Protein AF-A0A9W6FUP6-F1 (afdb_monomer_lite)

Organism: NCBI:txid40218

Structure (mmCIF, N/CA/C/O backbone):
data_AF-A0A9W6FUP6-F1
#
_entry.id   AF-A0A9W6FUP6-F1
#
loop_
_atom_site.group_PDB
_atom_site.id
_atom_site.type_symbol
_atom_site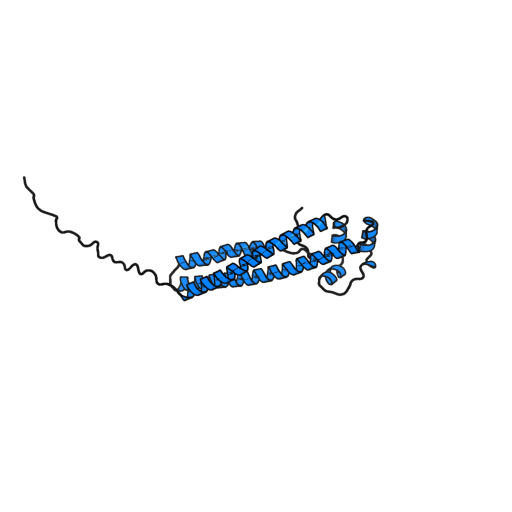.label_atom_id
_atom_site.label_alt_id
_atom_site.label_comp_id
_atom_site.label_asym_id
_atom_site.label_entity_id
_atom_site.label_seq_id
_atom_site.pdbx_PDB_ins_code
_atom_site.Cartn_x
_atom_site.Cartn_y
_atom_site.Cartn_z
_atom_site.occupancy
_atom_site.B_iso_or_equiv
_atom_site.auth_seq_id
_atom_site.auth_comp_id
_atom_site.auth_asym_id
_atom_site.auth_atom_id
_atom_site.pdbx_PDB_model_num
ATOM 1 N N . MET A 1 1 ? -84.987 8.177 42.984 1.00 41.97 1 MET A N 1
ATOM 2 C CA . MET A 1 1 ? -83.808 7.809 42.165 1.00 41.97 1 MET A CA 1
ATOM 3 C C . MET A 1 1 ? -82.565 8.171 42.977 1.00 41.97 1 MET A C 1
ATOM 5 O O . MET A 1 1 ? -82.198 9.328 43.014 1.00 41.97 1 MET A O 1
ATOM 9 N N . ARG A 1 2 ? -82.172 7.384 43.984 1.00 38.06 2 ARG A N 1
ATOM 10 C CA . ARG A 1 2 ? -81.289 6.199 43.943 1.00 38.06 2 ARG A CA 1
ATOM 11 C C . ARG A 1 2 ? -79.928 6.453 43.263 1.00 38.06 2 ARG A C 1
ATOM 13 O O . ARG A 1 2 ? -79.835 6.356 42.049 1.00 38.06 2 ARG A O 1
ATOM 20 N N . ARG A 1 3 ? -78.921 6.591 44.145 1.00 37.94 3 ARG A N 1
ATOM 21 C CA . ARG A 1 3 ? -77.473 6.304 44.021 1.00 37.94 3 ARG A CA 1
ATOM 22 C C . ARG A 1 3 ? -76.521 7.493 43.813 1.00 37.94 3 ARG A C 1
ATOM 24 O O . ARG A 1 3 ? -75.914 7.657 42.767 1.00 37.94 3 ARG A O 1
ATOM 31 N N . LEU A 1 4 ? -76.349 8.242 44.908 1.00 41.72 4 LEU A N 1
ATOM 32 C CA . LEU A 1 4 ? -75.028 8.597 45.446 1.00 41.72 4 LEU A CA 1
ATOM 33 C C . LEU A 1 4 ? -74.254 7.323 45.869 1.00 41.72 4 LEU A C 1
ATOM 35 O O . LEU A 1 4 ? -74.891 6.331 46.231 1.00 41.72 4 LEU A O 1
ATOM 39 N N . PHE A 1 5 ? -72.923 7.453 45.944 1.00 40.88 5 PHE A N 1
ATOM 40 C CA . PHE A 1 5 ? -71.901 6.569 46.547 1.00 40.88 5 PHE A CA 1
ATOM 41 C C . PHE A 1 5 ? -71.181 5.554 45.637 1.00 40.88 5 PHE A C 1
ATOM 43 O O . PHE A 1 5 ? -71.814 4.802 44.903 1.00 40.88 5 PHE A O 1
ATOM 50 N N . ALA A 1 6 ? -69.848 5.511 45.828 1.00 40.28 6 ALA A N 1
ATOM 51 C CA . ALA A 1 6 ? -68.798 4.703 45.181 1.00 40.28 6 ALA A CA 1
ATOM 52 C C . ALA A 1 6 ? -68.343 5.273 43.818 1.00 40.28 6 ALA A C 1
ATOM 54 O O . ALA A 1 6 ? -69.129 5.338 42.890 1.00 40.28 6 ALA A O 1
ATOM 55 N N . VAL A 1 7 ? -67.112 5.743 43.584 1.00 42.16 7 VAL A N 1
ATOM 56 C CA . VAL A 1 7 ? -65.803 5.253 44.039 1.00 42.16 7 VAL A CA 1
ATOM 57 C C . VAL A 1 7 ? -64.823 6.442 44.090 1.00 42.16 7 VAL A C 1
ATOM 59 O O . VAL A 1 7 ? -64.132 6.764 43.130 1.00 42.16 7 VAL A O 1
ATOM 62 N N . VAL A 1 8 ? -64.789 7.122 45.234 1.00 45.44 8 VAL A N 1
ATOM 63 C CA . VAL A 1 8 ? -63.545 7.676 45.785 1.00 45.44 8 VAL A CA 1
ATOM 64 C C . VAL A 1 8 ? -62.907 6.495 46.518 1.00 45.44 8 VAL A C 1
ATOM 66 O O . VAL A 1 8 ? -63.631 5.771 47.197 1.00 45.44 8 VAL A O 1
ATOM 69 N N . VAL A 1 9 ? -61.594 6.297 46.381 1.00 46.84 9 VAL A N 1
ATOM 70 C CA . VAL A 1 9 ? -60.816 5.138 46.876 1.00 46.84 9 VAL A CA 1
ATOM 71 C C . VAL A 1 9 ? -60.808 3.937 45.923 1.00 46.84 9 VAL A C 1
ATOM 73 O O . VAL A 1 9 ? -61.477 2.939 46.148 1.00 46.84 9 VAL A O 1
ATOM 76 N N . LEU A 1 10 ? -59.974 4.005 44.886 1.00 38.38 10 LEU A N 1
ATOM 77 C CA . LEU A 1 10 ? -59.164 2.866 44.443 1.00 38.38 10 LEU A CA 1
ATOM 78 C C . LEU A 1 10 ? -58.008 3.403 43.586 1.00 38.38 10 LEU A C 1
ATOM 80 O O . LEU A 1 10 ? -58.198 3.766 42.432 1.00 38.38 10 LEU A O 1
ATOM 84 N N . ILE A 1 11 ? -56.815 3.389 44.200 1.00 42.91 11 ILE A N 1
ATOM 85 C CA . ILE A 1 11 ? -55.504 3.210 43.551 1.00 42.91 11 ILE A CA 1
ATOM 86 C C . ILE A 1 11 ? -54.951 4.498 42.886 1.00 42.91 11 ILE A C 1
ATOM 88 O O . ILE A 1 11 ? -55.222 4.748 41.727 1.00 42.91 11 ILE A O 1
ATOM 92 N N . TRP A 1 12 ? -54.108 5.379 43.448 1.00 35.81 12 TRP A N 1
ATOM 93 C CA . TRP A 1 12 ? -53.191 5.393 44.607 1.00 35.81 12 TRP A CA 1
ATOM 94 C C . TRP A 1 12 ? -52.333 4.135 44.857 1.00 35.81 12 TRP A C 1
ATOM 96 O O . TRP A 1 12 ? -51.686 4.030 45.891 1.00 35.81 12 TRP A O 1
ATOM 106 N N . MET A 1 13 ? -52.233 3.223 43.878 1.00 37.00 13 MET A N 1
ATOM 107 C CA . MET A 1 13 ? -51.168 2.199 43.804 1.00 37.00 13 MET A CA 1
ATOM 108 C C . MET A 1 13 ? -50.548 2.078 42.399 1.00 37.00 13 MET A C 1
ATOM 110 O O . MET A 1 13 ? -50.206 0.988 41.961 1.00 37.00 13 MET A O 1
ATOM 114 N N . LEU A 1 14 ? -50.366 3.195 41.691 1.00 41.25 14 LEU A N 1
ATOM 115 C CA . LEU A 1 14 ? -49.508 3.256 40.491 1.00 41.25 14 LEU A CA 1
ATOM 116 C C . LEU A 1 14 ? -48.194 4.018 40.749 1.00 41.25 14 LEU A C 1
ATOM 118 O O . LEU A 1 14 ? -47.550 4.493 39.824 1.00 41.25 14 LEU A O 1
ATOM 122 N N . VAL A 1 15 ? -47.781 4.118 42.020 1.00 43.75 15 VAL A N 1
ATOM 123 C CA . VAL A 1 15 ? -46.528 4.778 42.451 1.00 43.75 15 VAL A CA 1
ATOM 124 C C . VAL A 1 15 ? -45.500 3.771 43.008 1.00 43.75 15 VAL A C 1
ATOM 126 O O . VAL A 1 15 ? -44.431 4.156 43.456 1.00 43.75 15 VAL A O 1
ATOM 129 N N . ASN A 1 16 ? -45.763 2.459 42.926 1.00 37.53 16 ASN A N 1
ATOM 130 C CA . ASN A 1 16 ? -44.845 1.410 43.408 1.00 37.53 16 ASN A CA 1
ATOM 131 C C . ASN A 1 16 ? -44.347 0.453 42.316 1.00 37.53 16 ASN A C 1
ATOM 133 O O . ASN A 1 16 ? -43.994 -0.688 42.591 1.00 37.53 16 ASN A O 1
ATOM 137 N N . SER A 1 17 ? -44.227 0.940 41.085 1.00 43.38 17 SER A N 1
ATOM 138 C CA . SER A 1 17 ? -43.173 0.461 40.191 1.00 43.38 17 SER A CA 1
ATOM 139 C C . SER A 1 17 ? -42.158 1.581 39.979 1.00 43.38 17 SER A C 1
ATOM 141 O O . SER A 1 17 ? -41.819 1.932 38.852 1.00 43.38 17 SER A O 1
ATOM 143 N N . LEU A 1 18 ? -41.626 2.105 41.092 1.00 43.28 18 LEU A N 1
ATOM 144 C CA . LEU A 1 18 ? -40.207 2.450 41.185 1.00 43.28 18 LEU A CA 1
ATOM 145 C C . LEU A 1 18 ? -39.421 1.149 40.959 1.00 43.28 18 LEU A C 1
ATOM 147 O O . LEU A 1 18 ? -38.784 0.606 41.857 1.00 43.28 18 LEU A O 1
ATOM 151 N N . GLY A 1 19 ? -39.489 0.616 39.737 1.00 39.28 19 GLY A N 1
ATOM 152 C CA . GLY A 1 19 ? -38.339 -0.077 39.214 1.00 39.28 19 GLY A CA 1
ATOM 153 C C . GLY A 1 19 ? -37.245 0.963 39.319 1.00 39.28 19 GLY A C 1
ATOM 154 O O . GLY A 1 19 ? -37.316 2.000 38.658 1.00 39.28 19 GLY A O 1
ATOM 155 N N . CYS A 1 20 ? -36.299 0.746 40.227 1.00 46.06 20 CYS A N 1
ATOM 156 C CA . CYS A 1 20 ? -34.992 1.341 40.102 1.00 46.06 20 CYS A CA 1
ATOM 157 C C . CYS A 1 20 ? -34.537 0.975 38.689 1.00 46.06 20 CYS A C 1
ATOM 159 O O . CYS A 1 20 ? -33.977 -0.096 38.474 1.00 46.06 20 CYS A O 1
ATOM 161 N N . ALA A 1 21 ? -34.831 1.829 37.708 1.00 42.16 21 ALA A N 1
ATOM 162 C CA . ALA A 1 21 ? -34.056 1.918 36.497 1.00 42.16 21 ALA A CA 1
ATOM 163 C C . ALA A 1 21 ? -32.712 2.424 37.003 1.00 42.16 21 ALA A C 1
ATOM 165 O O . ALA A 1 21 ? -32.440 3.623 37.043 1.00 42.16 21 ALA A O 1
ATOM 166 N N . THR A 1 22 ? -31.930 1.497 37.552 1.00 48.44 22 THR A N 1
ATOM 167 C CA . THR A 1 22 ? -30.522 1.676 37.807 1.00 48.44 22 THR A CA 1
ATOM 168 C C . THR A 1 22 ? -29.969 2.076 36.457 1.00 48.44 22 THR A C 1
ATOM 170 O O . THR A 1 22 ? -29.795 1.243 35.570 1.00 48.44 22 THR A O 1
ATOM 173 N N . VAL A 1 23 ? -29.768 3.386 36.275 1.00 51.62 23 VAL A N 1
ATOM 174 C CA . VAL A 1 23 ? -28.907 3.915 35.221 1.00 51.62 23 VAL A CA 1
ATOM 175 C C . VAL A 1 23 ? -27.677 3.017 35.267 1.00 51.62 23 VAL A C 1
ATOM 177 O O . VAL A 1 23 ? -27.121 2.898 36.362 1.00 51.62 23 VAL A O 1
ATOM 180 N N . PRO A 1 24 ? -27.326 2.304 34.182 1.00 58.44 24 PRO A N 1
ATOM 181 C CA . PRO A 1 24 ? -26.576 1.051 34.271 1.00 58.44 24 PRO A CA 1
ATOM 182 C C . PRO A 1 24 ? -25.137 1.115 34.810 1.00 58.44 24 PRO A C 1
ATOM 184 O O . PRO A 1 24 ? -24.365 0.232 34.489 1.00 58.44 24 PRO A O 1
ATOM 187 N N . ALA A 1 25 ? -24.733 2.068 35.650 1.00 67.19 25 ALA A N 1
ATOM 188 C CA . ALA A 1 25 ? -23.361 2.397 36.015 1.00 67.19 25 ALA A CA 1
ATOM 189 C C . ALA A 1 25 ? -22.481 2.596 34.766 1.00 67.19 25 ALA A C 1
ATOM 191 O O . ALA A 1 25 ? -22.717 2.060 33.692 1.00 67.19 25 ALA A O 1
ATOM 192 N N . ARG A 1 26 ? -21.435 3.403 34.841 1.00 76.62 26 ARG A N 1
ATOM 193 C CA . ARG A 1 26 ? -20.442 3.421 33.756 1.00 76.62 26 ARG A CA 1
ATOM 194 C C . ARG A 1 26 ? -19.472 2.263 33.932 1.00 76.62 26 ARG A C 1
ATOM 196 O O . ARG A 1 26 ? -19.405 1.677 35.012 1.00 76.62 26 ARG A O 1
ATOM 203 N N . ASN A 1 27 ? -18.797 1.849 32.864 1.00 83.06 27 ASN A N 1
ATOM 204 C CA . ASN A 1 27 ? -17.675 0.915 32.976 1.00 83.06 27 ASN A CA 1
ATOM 205 C C . ASN A 1 27 ? -16.420 1.702 32.607 1.00 83.06 27 ASN A C 1
ATOM 207 O O . ASN A 1 27 ? -16.054 1.756 31.434 1.00 83.06 27 ASN A O 1
ATOM 211 N N . PRO A 1 28 ? -15.781 2.351 33.592 1.00 86.69 28 PRO A N 1
ATOM 212 C CA . PRO A 1 28 ? -14.700 3.290 33.321 1.00 86.69 28 PRO A CA 1
ATOM 213 C C . PRO A 1 28 ? -13.502 2.626 32.627 1.00 86.69 28 PRO A C 1
ATOM 215 O O . PRO A 1 28 ? -12.779 3.291 31.894 1.00 86.69 28 PRO A O 1
ATOM 218 N N . LEU A 1 29 ? -13.306 1.314 32.813 1.00 87.44 29 LEU A N 1
ATOM 219 C CA . LEU A 1 29 ? -12.236 0.568 32.147 1.00 87.44 29 LEU A CA 1
ATOM 220 C C . LEU A 1 29 ? -12.516 0.364 30.655 1.00 87.44 29 LEU A C 1
ATOM 222 O O . LEU A 1 29 ? -11.621 0.573 29.838 1.00 87.44 29 LEU A O 1
ATOM 226 N N . ALA A 1 30 ? -13.748 -0.008 30.296 1.00 87.19 30 ALA A N 1
ATOM 227 C CA . ALA A 1 30 ? -14.138 -0.128 28.893 1.00 87.19 30 ALA A CA 1
ATOM 228 C C . ALA A 1 30 ? -14.127 1.240 28.203 1.00 87.19 30 ALA A C 1
ATOM 230 O O . ALA A 1 30 ? -13.584 1.360 27.110 1.00 87.19 30 ALA A O 1
ATOM 231 N N . GLU A 1 31 ? -14.637 2.282 28.866 1.00 88.56 31 GLU A N 1
ATOM 232 C CA . GLU A 1 31 ? -14.605 3.659 28.357 1.00 88.56 31 GLU A CA 1
ATOM 233 C C . GLU A 1 31 ? -13.170 4.126 28.083 1.00 88.56 31 GLU A C 1
ATOM 235 O O . GLU A 1 31 ? -12.888 4.616 26.993 1.00 88.56 31 GLU A O 1
ATOM 240 N N . ALA A 1 32 ? -12.238 3.902 29.016 1.00 90.62 32 ALA A N 1
ATOM 241 C CA . ALA A 1 32 ? -10.829 4.228 28.807 1.00 90.62 32 ALA A CA 1
ATOM 242 C C . ALA A 1 32 ? -10.230 3.482 27.600 1.00 90.62 32 ALA A C 1
ATOM 244 O O . ALA A 1 32 ? -9.502 4.077 26.807 1.00 90.62 32 ALA A O 1
ATOM 245 N N . LYS A 1 33 ? -10.572 2.199 27.412 1.00 90.62 33 LYS A N 1
ATOM 246 C CA . LYS A 1 33 ? -10.102 1.415 26.260 1.00 90.62 33 LYS A CA 1
ATOM 247 C C . LYS A 1 33 ? -10.689 1.887 24.934 1.00 90.62 33 LYS A C 1
ATOM 249 O O . LYS A 1 33 ? -9.961 1.903 23.946 1.00 90.62 33 LYS A O 1
ATOM 254 N N . VAL A 1 34 ? -11.951 2.312 24.914 1.00 91.94 34 VAL A N 1
ATOM 255 C CA . VAL A 1 34 ? -12.559 2.942 23.732 1.00 91.94 34 VAL A CA 1
ATOM 256 C C . VAL A 1 34 ? -11.872 4.271 23.418 1.00 91.94 34 VAL A C 1
ATOM 258 O O . VAL A 1 34 ? -11.570 4.525 22.259 1.00 91.94 34 VAL A O 1
ATOM 261 N N . VAL A 1 35 ? -11.545 5.093 24.422 1.00 94.12 35 VAL A N 1
ATOM 262 C CA . VAL A 1 35 ? -10.797 6.345 24.201 1.00 94.12 35 VAL A CA 1
ATOM 263 C C . VAL A 1 35 ? -9.413 6.072 23.604 1.00 94.12 35 VAL A C 1
ATOM 265 O O . VAL A 1 35 ? -9.050 6.703 22.615 1.00 94.12 35 VAL A O 1
ATOM 268 N N . GLU A 1 36 ? -8.665 5.104 24.145 1.00 93.12 36 GLU A N 1
ATOM 269 C CA . GLU A 1 36 ? -7.379 4.683 23.565 1.00 93.12 36 GLU A CA 1
ATOM 270 C C . GLU A 1 36 ? -7.535 4.169 22.121 1.00 93.12 36 GLU A C 1
ATOM 272 O O . GLU A 1 36 ? -6.675 4.426 21.279 1.00 93.12 36 GLU A O 1
ATOM 277 N N . ALA A 1 37 ? -8.604 3.416 21.836 1.00 94.38 37 ALA A N 1
ATOM 278 C CA . ALA A 1 37 ? -8.885 2.891 20.501 1.00 94.38 37 ALA A CA 1
ATOM 279 C C . ALA A 1 37 ? -9.201 4.015 19.508 1.00 94.38 37 ALA A C 1
ATOM 281 O O . ALA A 1 37 ? -8.639 4.024 18.418 1.00 94.38 37 ALA A O 1
ATOM 282 N N . ASN A 1 38 ? -10.031 4.984 19.904 1.00 95.00 38 ASN A N 1
ATOM 283 C CA . ASN A 1 38 ? -10.392 6.139 19.083 1.00 95.00 38 ASN A CA 1
ATOM 284 C C . ASN A 1 38 ? -9.165 6.992 18.749 1.00 95.00 38 ASN A C 1
ATOM 286 O O . ASN A 1 38 ? -8.956 7.322 17.592 1.00 95.00 38 ASN A O 1
ATOM 290 N N . GLN A 1 39 ? -8.304 7.279 19.729 1.00 95.06 39 GLN A N 1
ATOM 291 C CA . GLN A 1 39 ? -7.075 8.045 19.488 1.00 95.06 39 GLN A CA 1
ATOM 292 C C . GLN A 1 39 ? -6.136 7.340 18.501 1.00 95.06 39 GLN A C 1
ATOM 294 O O . GLN A 1 39 ? -5.552 7.972 17.623 1.00 95.06 39 GLN A O 1
ATOM 299 N N . ALA A 1 40 ? -5.989 6.019 18.638 1.00 93.94 40 ALA A N 1
ATOM 300 C CA . ALA A 1 40 ? -5.190 5.230 17.709 1.00 93.94 40 ALA A CA 1
ATOM 301 C C . ALA A 1 40 ? -5.828 5.175 16.309 1.00 93.94 40 ALA A C 1
ATOM 303 O O . ALA A 1 40 ? -5.106 5.217 15.312 1.00 93.94 40 ALA A O 1
ATOM 304 N N . LEU A 1 41 ? -7.162 5.116 16.240 1.00 95.75 41 LEU A N 1
ATOM 305 C CA . LEU A 1 41 ? -7.920 5.148 14.994 1.00 95.75 41 LEU A CA 1
ATOM 306 C C . LEU A 1 41 ? -7.795 6.499 14.280 1.00 95.75 41 LEU A C 1
ATOM 308 O O . LEU A 1 41 ? -7.591 6.513 13.073 1.00 95.75 41 LEU A O 1
ATOM 312 N N . ASP A 1 42 ? -7.849 7.619 14.999 1.00 96.06 42 ASP A N 1
ATOM 313 C CA . ASP A 1 42 ? -7.710 8.956 14.411 1.00 96.06 42 ASP A CA 1
ATOM 314 C C . ASP A 1 42 ? -6.364 9.107 13.694 1.00 96.06 42 ASP A C 1
ATOM 316 O O . ASP A 1 42 ? -6.311 9.521 12.535 1.00 96.06 42 ASP A O 1
ATOM 320 N N . GLN A 1 43 ? -5.272 8.696 14.348 1.00 94.62 43 GLN A N 1
ATOM 321 C CA . GLN A 1 43 ? -3.951 8.723 13.723 1.00 94.62 43 GLN A CA 1
ATOM 322 C C . GLN A 1 43 ? -3.851 7.732 12.556 1.00 94.62 43 GLN A C 1
ATOM 324 O O . GLN A 1 43 ? -3.257 8.049 11.529 1.00 94.62 43 GLN A O 1
ATOM 329 N N . LEU A 1 44 ? -4.428 6.534 12.695 1.00 96.62 44 LEU A N 1
ATOM 330 C CA . LEU A 1 44 ? -4.452 5.548 11.616 1.00 96.62 44 LEU A CA 1
ATOM 331 C C . LEU A 1 44 ? -5.194 6.077 10.383 1.00 96.62 44 LEU A C 1
ATOM 333 O O . LEU A 1 44 ? -4.699 5.910 9.277 1.00 96.62 44 LEU A O 1
ATOM 337 N N . ASN A 1 45 ? -6.327 6.756 10.563 1.00 96.44 45 ASN A N 1
ATOM 338 C CA . ASN A 1 45 ? -7.112 7.322 9.467 1.00 96.44 45 ASN A CA 1
ATOM 339 C C . ASN A 1 45 ? -6.327 8.370 8.672 1.00 96.44 45 ASN A C 1
ATOM 341 O O . ASN A 1 45 ? -6.413 8.390 7.447 1.00 96.44 45 ASN A O 1
ATOM 345 N N . VAL A 1 46 ? -5.539 9.215 9.347 1.00 97.31 46 VAL A N 1
ATOM 346 C CA . VAL A 1 46 ? -4.652 10.181 8.675 1.00 97.31 46 VAL A CA 1
ATOM 347 C C . VAL A 1 46 ? -3.628 9.455 7.805 1.00 97.31 46 VAL A C 1
ATOM 349 O O . VAL A 1 46 ? -3.439 9.806 6.640 1.00 97.31 46 VAL A O 1
ATOM 352 N N . ASP A 1 47 ? -3.000 8.416 8.349 1.00 97.56 47 ASP A N 1
ATOM 353 C CA . ASP A 1 47 ? -1.938 7.698 7.648 1.00 97.56 47 ASP A CA 1
ATOM 354 C C . ASP A 1 47 ? -2.484 6.834 6.495 1.00 97.56 47 ASP A C 1
ATOM 356 O O . ASP A 1 47 ? -1.857 6.752 5.440 1.00 97.56 47 ASP A O 1
ATOM 360 N N . VAL A 1 48 ? -3.675 6.244 6.655 1.00 97.75 48 VAL A N 1
ATOM 361 C CA . VAL A 1 48 ? -4.395 5.526 5.587 1.00 97.75 48 VAL A CA 1
ATOM 362 C C . VAL A 1 48 ? -4.801 6.483 4.467 1.00 97.75 48 VAL A C 1
ATOM 364 O O . VAL A 1 48 ? -4.584 6.178 3.296 1.00 97.75 48 VAL A O 1
ATOM 367 N N . ALA A 1 49 ? -5.327 7.666 4.799 1.00 97.56 49 ALA A N 1
ATOM 368 C CA . ALA A 1 49 ? -5.681 8.666 3.794 1.00 97.56 49 ALA A CA 1
ATOM 369 C C . ALA A 1 49 ? -4.454 9.120 2.988 1.00 97.56 49 ALA A C 1
ATOM 371 O O . ALA A 1 49 ? -4.522 9.213 1.762 1.00 97.56 49 ALA A O 1
ATOM 372 N N . GLN A 1 50 ? -3.316 9.349 3.654 1.00 97.94 50 GLN A N 1
ATOM 373 C CA . GLN A 1 50 ? -2.072 9.687 2.963 1.00 97.94 50 GLN A CA 1
ATOM 374 C C . GLN A 1 50 ? -1.572 8.530 2.090 1.00 97.94 50 GLN A C 1
ATOM 376 O O . GLN A 1 50 ? -1.129 8.762 0.967 1.00 97.94 50 GLN A O 1
ATOM 381 N N . PHE A 1 51 ? -1.669 7.290 2.575 1.00 98.00 51 PHE A N 1
ATOM 382 C CA . PHE A 1 51 ? -1.317 6.113 1.786 1.00 98.00 51 PHE A CA 1
ATOM 383 C C . PHE A 1 51 ? -2.129 6.032 0.492 1.00 98.00 51 PHE A C 1
ATOM 385 O O . PHE A 1 51 ? -1.535 5.820 -0.560 1.00 98.00 51 PHE A O 1
ATOM 392 N N . TYR A 1 52 ? -3.446 6.253 0.535 1.00 97.44 52 TYR A N 1
ATOM 393 C CA . TYR A 1 52 ? -4.274 6.215 -0.673 1.00 97.44 52 TYR A CA 1
ATOM 394 C C . TYR A 1 52 ? -3.870 7.276 -1.702 1.00 97.44 52 TYR A C 1
ATOM 396 O O . TYR A 1 52 ? -3.780 6.961 -2.887 1.00 97.44 52 TYR A O 1
ATOM 404 N N . LEU A 1 53 ? -3.550 8.496 -1.261 1.00 97.50 53 LEU A N 1
ATOM 405 C CA . LEU A 1 53 ? -3.051 9.552 -2.150 1.00 97.50 53 LEU A CA 1
ATOM 406 C C . LEU A 1 53 ? -1.710 9.174 -2.793 1.00 97.50 53 LEU A C 1
ATOM 408 O O . LEU A 1 53 ? -1.524 9.340 -4.000 1.00 97.50 53 LEU A O 1
ATOM 412 N N . ASP A 1 54 ? -0.777 8.649 -1.996 1.00 97.75 54 ASP A N 1
ATOM 413 C CA . ASP A 1 54 ? 0.539 8.240 -2.489 1.00 97.75 54 ASP A CA 1
ATOM 414 C C . ASP A 1 54 ? 0.428 7.042 -3.453 1.00 97.75 54 ASP A C 1
ATOM 416 O O . ASP A 1 54 ? 1.108 7.006 -4.483 1.00 97.75 54 ASP A O 1
ATOM 420 N N . ALA A 1 55 ? -0.444 6.077 -3.144 1.00 96.81 55 ALA A N 1
ATOM 421 C CA . ALA A 1 55 ? -0.699 4.901 -3.968 1.00 96.81 55 ALA A CA 1
ATOM 422 C C . ALA A 1 55 ? -1.339 5.281 -5.309 1.00 96.81 55 ALA A C 1
ATOM 424 O O . ALA A 1 55 ? -0.875 4.827 -6.354 1.00 96.81 55 ALA A O 1
ATOM 425 N N . GLU A 1 56 ? -2.336 6.170 -5.313 1.00 96.31 56 GLU A N 1
ATOM 426 C CA . GLU A 1 56 ? -2.937 6.682 -6.548 1.00 96.31 56 GLU A CA 1
ATOM 427 C C . GLU A 1 56 ? -1.892 7.395 -7.420 1.00 96.31 56 GLU A C 1
ATOM 429 O O . GLU A 1 56 ? -1.793 7.132 -8.622 1.00 96.31 56 GLU A O 1
ATOM 434 N N . ALA A 1 57 ? -1.049 8.241 -6.822 1.00 96.69 57 ALA A N 1
ATOM 435 C CA . ALA A 1 57 ? 0.026 8.917 -7.543 1.00 96.69 57 ALA A CA 1
ATOM 436 C C . ALA A 1 57 ? 1.042 7.929 -8.146 1.00 96.69 57 ALA A C 1
ATOM 438 O O . ALA A 1 57 ? 1.493 8.121 -9.281 1.00 96.69 57 ALA A O 1
ATOM 439 N N . ALA A 1 58 ? 1.390 6.862 -7.419 1.00 97.06 58 ALA A N 1
ATOM 440 C CA . ALA A 1 58 ? 2.253 5.799 -7.926 1.00 97.06 58 ALA A CA 1
ATOM 441 C C . ALA A 1 58 ? 1.590 5.039 -9.084 1.00 97.06 58 ALA A C 1
ATOM 443 O O . ALA A 1 58 ? 2.222 4.839 -10.119 1.00 97.06 58 ALA A O 1
ATOM 444 N N . MET A 1 59 ? 0.307 4.690 -8.971 1.00 96.38 59 MET A N 1
ATOM 445 C CA . MET A 1 59 ? -0.448 4.029 -10.041 1.00 96.38 59 MET A CA 1
ATOM 446 C C . MET A 1 59 ? -0.520 4.887 -11.311 1.00 96.38 59 MET A C 1
ATOM 448 O O . MET A 1 59 ? -0.342 4.369 -12.412 1.00 96.38 59 MET A O 1
ATOM 452 N N . GLN A 1 60 ? -0.684 6.208 -11.195 1.00 97.12 60 GLN A N 1
ATOM 453 C CA . GLN A 1 60 ? -0.617 7.097 -12.362 1.00 97.12 60 GLN A CA 1
ATOM 454 C C . GLN A 1 60 ? 0.770 7.092 -13.021 1.00 97.12 60 GLN A C 1
ATOM 456 O O . GLN A 1 60 ? 0.870 7.102 -14.247 1.00 97.12 60 GLN A O 1
ATOM 461 N N . GLN A 1 61 ? 1.850 7.026 -12.236 1.00 97.44 61 GLN A N 1
ATOM 462 C CA . GLN A 1 61 ? 3.209 6.888 -12.775 1.00 97.44 61 GLN A CA 1
ATOM 463 C C . GLN A 1 61 ? 3.414 5.531 -13.462 1.00 97.44 61 GLN A C 1
ATOM 465 O O . GLN A 1 61 ? 4.043 5.479 -14.518 1.00 97.44 61 GLN A O 1
ATOM 470 N N . VAL A 1 62 ? 2.844 4.448 -12.917 1.00 97.25 62 VAL A N 1
ATOM 471 C CA . VAL A 1 62 ? 2.861 3.119 -13.557 1.00 97.25 62 VAL A CA 1
ATOM 472 C C . VAL A 1 62 ? 2.134 3.168 -14.894 1.00 97.25 62 VAL A C 1
ATOM 474 O O . VAL A 1 62 ? 2.670 2.707 -15.898 1.00 97.25 62 VAL A O 1
ATOM 477 N N . LYS A 1 63 ? 0.959 3.799 -14.944 1.00 96.44 63 LYS A N 1
ATOM 478 C CA . LYS A 1 63 ? 0.217 3.980 -16.192 1.00 96.44 63 LYS A CA 1
ATOM 479 C C . LYS A 1 63 ? 1.031 4.750 -17.237 1.00 96.44 63 LYS A C 1
ATOM 481 O O . LYS A 1 63 ? 1.155 4.297 -18.370 1.00 96.44 63 LYS A O 1
ATOM 486 N N . GLN A 1 64 ? 1.663 5.855 -16.847 1.00 96.38 64 GLN A N 1
ATOM 487 C CA . GLN A 1 64 ? 2.533 6.625 -17.744 1.00 96.38 64 GLN A CA 1
ATOM 488 C C . GLN A 1 64 ? 3.735 5.813 -18.239 1.00 96.38 64 GLN A C 1
ATOM 490 O O . GLN A 1 64 ? 4.135 5.951 -19.394 1.00 96.38 64 GLN A O 1
ATOM 495 N N . LEU A 1 65 ? 4.316 4.964 -17.385 1.00 96.25 65 LEU A N 1
ATOM 496 C CA . LEU A 1 65 ? 5.374 4.039 -17.783 1.00 96.25 65 LEU A CA 1
ATOM 497 C C . LEU A 1 65 ? 4.854 3.024 -18.809 1.00 96.25 65 LEU A C 1
ATOM 499 O O . LEU A 1 65 ? 5.535 2.771 -19.802 1.00 96.25 65 LEU A O 1
ATOM 503 N N . HIS A 1 66 ? 3.644 2.498 -18.601 1.00 95.25 66 HIS A N 1
ATOM 504 C CA . HIS A 1 66 ? 3.012 1.531 -19.496 1.00 95.25 66 HIS A CA 1
ATOM 505 C C . HIS A 1 66 ? 2.728 2.094 -20.892 1.00 95.25 6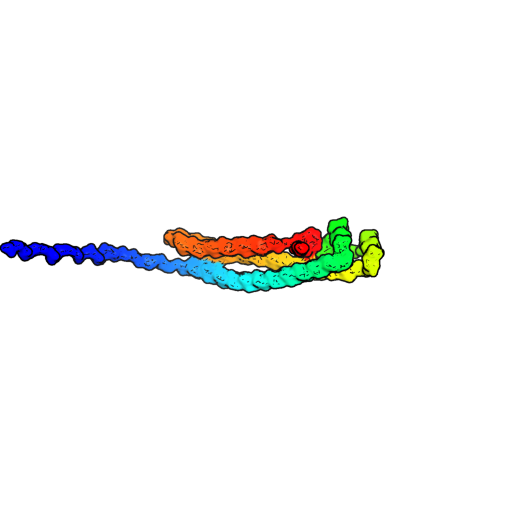6 HIS A C 1
ATOM 507 O O . HIS A 1 66 ? 2.824 1.372 -21.882 1.00 95.25 66 HIS A O 1
ATOM 513 N N . GLU A 1 67 ? 2.447 3.393 -20.979 1.00 95.00 67 GLU A N 1
ATOM 514 C CA . GLU A 1 67 ? 2.219 4.110 -22.236 1.00 95.00 67 GLU A CA 1
ATOM 515 C C . GLU A 1 67 ? 3.518 4.393 -23.020 1.00 95.00 67 GLU A C 1
ATOM 517 O O . GLU A 1 67 ? 3.466 4.825 -24.177 1.00 95.00 67 GLU A O 1
ATOM 522 N N . LYS A 1 68 ? 4.705 4.152 -22.439 1.00 94.12 68 LYS A N 1
ATOM 523 C CA . LYS A 1 68 ? 5.974 4.427 -23.126 1.00 94.12 68 LYS A CA 1
ATOM 524 C C . LYS A 1 68 ? 6.262 3.418 -24.244 1.00 94.12 68 LYS A C 1
ATOM 526 O O . LYS A 1 68 ? 6.132 2.207 -24.043 1.00 94.12 68 LYS A O 1
ATOM 531 N N . PRO A 1 69 ? 6.778 3.880 -25.401 1.00 94.44 69 PRO A N 1
ATOM 532 C CA . PRO A 1 69 ? 7.218 2.992 -26.471 1.00 94.44 69 PRO A CA 1
ATOM 533 C C . PRO A 1 69 ? 8.223 1.947 -25.975 1.00 94.44 69 PRO A C 1
ATOM 535 O O . PRO A 1 69 ? 9.248 2.276 -25.376 1.00 94.44 69 PRO A O 1
ATOM 538 N N . GLY A 1 70 ? 7.916 0.680 -26.239 1.00 94.06 70 GLY A N 1
ATOM 539 C CA . GLY A 1 70 ? 8.746 -0.456 -25.855 1.00 94.06 70 GLY A CA 1
ATOM 540 C C . GLY A 1 70 ? 8.621 -0.919 -24.418 1.00 94.06 70 GLY A C 1
ATOM 541 O O . GLY A 1 70 ? 9.313 -1.870 -24.060 1.00 94.06 70 GLY A O 1
ATOM 542 N N . TRP A 1 71 ? 7.721 -0.343 -23.619 1.00 95.50 71 TRP A N 1
ATOM 543 C CA . TRP A 1 71 ? 7.454 -0.859 -22.282 1.00 95.50 71 TRP A CA 1
ATOM 544 C C . TRP A 1 71 ? 7.045 -2.333 -22.289 1.00 95.50 71 TRP A C 1
ATOM 546 O O . TRP A 1 71 ? 7.655 -3.112 -21.571 1.00 95.50 71 TRP A O 1
ATOM 556 N N . THR A 1 72 ? 6.077 -2.737 -23.117 1.00 94.50 72 THR A N 1
ATOM 557 C CA . THR A 1 72 ? 5.579 -4.124 -23.143 1.00 94.50 72 THR A CA 1
ATOM 558 C C . THR A 1 72 ? 6.707 -5.138 -23.335 1.00 94.50 72 THR A C 1
ATOM 560 O O . THR A 1 72 ? 6.841 -6.070 -22.546 1.00 94.50 72 THR A O 1
ATOM 563 N N . ASP A 1 73 ? 7.574 -4.903 -24.323 1.00 94.38 73 ASP A N 1
ATOM 564 C CA . ASP A 1 73 ? 8.739 -5.755 -24.569 1.00 94.38 73 ASP A CA 1
ATOM 565 C C . ASP A 1 73 ? 9.750 -5.685 -23.412 1.00 94.38 73 ASP A C 1
ATOM 567 O O . ASP A 1 73 ? 10.352 -6.687 -23.046 1.00 94.38 73 ASP A O 1
ATOM 571 N N . MET A 1 74 ? 9.965 -4.502 -22.823 1.00 93.56 74 MET A N 1
ATOM 572 C CA . MET A 1 74 ? 10.881 -4.346 -21.687 1.00 93.56 74 MET A CA 1
ATOM 573 C C . MET A 1 74 ? 10.373 -5.107 -20.458 1.00 93.56 74 MET A C 1
ATOM 575 O O . MET A 1 74 ? 11.149 -5.778 -19.783 1.00 93.56 74 MET A O 1
ATOM 579 N N . ALA A 1 75 ? 9.072 -5.039 -20.181 1.00 93.25 75 ALA A N 1
ATOM 580 C CA . ALA A 1 75 ? 8.424 -5.756 -19.093 1.00 93.25 75 ALA A CA 1
ATOM 581 C C . ALA A 1 75 ? 8.548 -7.276 -19.270 1.00 93.25 75 ALA A C 1
ATOM 583 O O . ALA A 1 75 ? 8.730 -7.995 -18.288 1.00 93.25 75 ALA A O 1
ATOM 584 N N . GLU A 1 76 ? 8.493 -7.771 -20.509 1.00 92.00 76 GLU A N 1
ATOM 585 C CA . 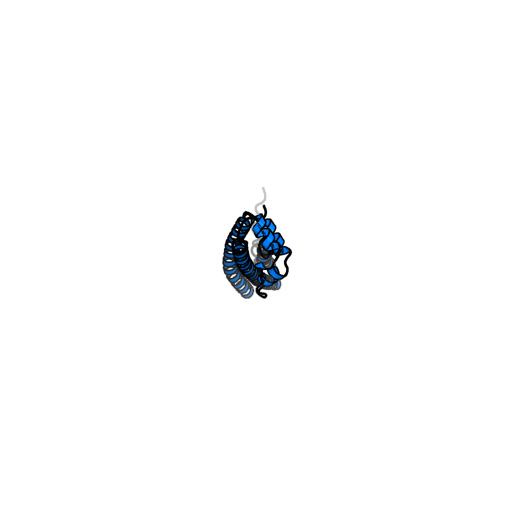GLU A 1 76 ? 8.790 -9.168 -20.834 1.00 92.00 76 GLU A CA 1
ATOM 586 C C . GLU A 1 76 ? 10.254 -9.513 -20.535 1.00 92.00 76 GLU A C 1
ATOM 588 O O . GLU A 1 76 ? 10.502 -10.442 -19.770 1.00 92.00 76 GLU A O 1
ATOM 593 N N . VAL A 1 77 ? 11.219 -8.703 -20.992 1.00 91.06 77 VAL A N 1
ATOM 594 C CA . VAL A 1 77 ? 12.647 -8.898 -20.666 1.00 91.06 77 VAL A CA 1
ATOM 595 C C . VAL A 1 77 ? 12.885 -8.947 -19.154 1.00 91.06 77 VAL A C 1
ATOM 597 O O . VAL A 1 77 ? 13.606 -9.823 -18.670 1.00 91.06 77 VAL A O 1
ATOM 600 N N . ILE A 1 78 ? 12.266 -8.042 -18.393 1.00 91.31 78 ILE A N 1
ATOM 601 C CA . ILE A 1 78 ? 12.346 -8.004 -16.926 1.00 91.31 78 ILE A CA 1
ATOM 602 C C . ILE A 1 78 ? 11.768 -9.290 -16.323 1.00 91.31 78 ILE A C 1
ATOM 604 O O . ILE A 1 78 ? 12.409 -9.936 -15.489 1.00 91.31 78 ILE A O 1
ATOM 608 N N . ARG A 1 79 ? 10.569 -9.692 -16.761 1.00 90.00 79 ARG A N 1
ATOM 609 C CA . ARG A 1 79 ? 9.882 -10.887 -16.259 1.00 90.00 79 ARG A CA 1
ATOM 610 C C . ARG A 1 79 ? 10.633 -12.165 -16.601 1.00 90.00 79 ARG A C 1
ATOM 612 O O . ARG A 1 79 ? 10.596 -13.101 -15.815 1.00 90.00 79 ARG A O 1
ATOM 619 N N . GLU A 1 80 ? 11.321 -12.227 -17.729 1.00 88.31 80 GLU A N 1
ATOM 620 C CA . GLU A 1 80 ? 12.017 -13.433 -18.177 1.00 88.31 80 GLU A CA 1
ATOM 621 C C . GLU A 1 80 ? 13.456 -13.529 -17.681 1.00 88.31 80 GLU A C 1
ATOM 623 O O . GLU A 1 80 ? 14.017 -14.621 -17.683 1.00 88.31 80 GLU A O 1
ATOM 628 N N . THR A 1 81 ? 14.045 -12.437 -17.184 1.00 84.62 81 THR A N 1
ATOM 629 C CA . THR A 1 81 ? 15.449 -12.420 -16.754 1.00 84.62 81 THR A CA 1
ATOM 630 C C . THR A 1 81 ? 15.566 -12.455 -15.226 1.00 84.62 81 THR A C 1
ATOM 632 O O . THR A 1 81 ? 15.391 -11.425 -14.572 1.00 84.62 81 THR A O 1
ATOM 635 N N . PRO A 1 82 ? 15.914 -13.602 -14.606 1.00 80.75 82 PRO A N 1
ATOM 636 C CA . PRO A 1 82 ? 15.992 -13.715 -13.147 1.00 80.75 82 PRO A CA 1
ATOM 637 C C . PRO A 1 82 ? 17.025 -12.778 -12.518 1.00 80.75 82 PRO A C 1
ATOM 639 O O . PRO A 1 82 ? 16.799 -12.273 -11.428 1.00 80.75 82 PRO A O 1
ATOM 642 N N . ALA A 1 83 ? 18.130 -12.505 -13.218 1.00 75.88 83 ALA A N 1
ATOM 643 C CA . ALA A 1 83 ? 19.167 -11.596 -12.740 1.00 75.88 83 ALA A CA 1
ATOM 644 C C . ALA A 1 83 ? 18.623 -10.174 -12.514 1.00 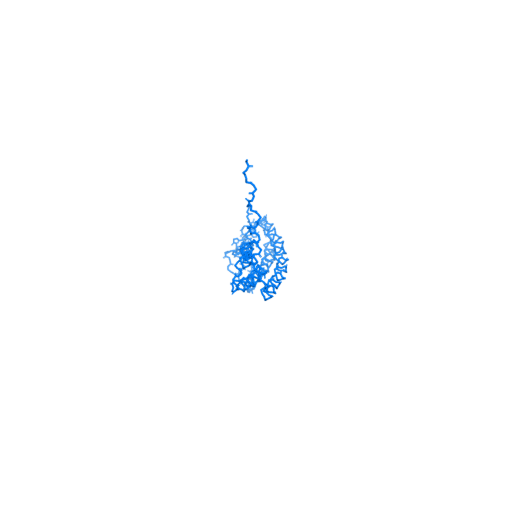75.88 83 ALA A C 1
ATOM 646 O O . ALA A 1 83 ? 18.934 -9.549 -11.507 1.00 75.88 83 ALA A O 1
ATOM 647 N N . ILE A 1 84 ? 17.759 -9.689 -13.414 1.00 77.81 84 ILE A N 1
ATOM 648 C CA . ILE A 1 84 ? 17.138 -8.361 -13.303 1.00 77.81 84 ILE A CA 1
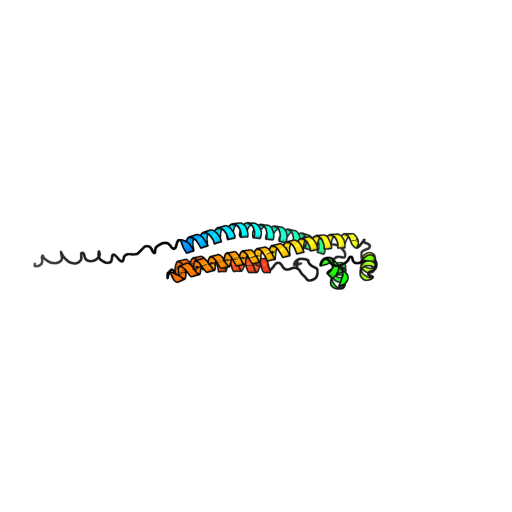ATOM 649 C C . ILE A 1 84 ? 16.235 -8.292 -12.071 1.00 77.81 84 ILE A C 1
ATOM 651 O O . ILE A 1 84 ? 16.281 -7.313 -11.334 1.00 77.81 84 ILE A O 1
ATOM 655 N N . ARG A 1 85 ? 15.458 -9.350 -11.824 1.00 77.44 85 ARG A N 1
ATOM 656 C CA . ARG A 1 85 ? 14.611 -9.460 -10.629 1.00 77.44 85 ARG A CA 1
ATOM 657 C C . ARG A 1 85 ? 15.443 -9.521 -9.349 1.00 77.44 85 ARG A C 1
ATOM 659 O O . ARG A 1 85 ? 15.188 -8.758 -8.432 1.00 77.44 85 ARG A O 1
ATOM 666 N N . ALA A 1 86 ? 16.510 -10.319 -9.336 1.00 79.94 86 ALA A N 1
ATOM 667 C CA . ALA A 1 86 ? 17.425 -10.376 -8.199 1.00 79.94 86 ALA A CA 1
ATOM 668 C C . ALA A 1 86 ? 18.055 -9.007 -7.889 1.00 79.94 86 ALA A C 1
ATOM 670 O O . ALA A 1 86 ? 18.183 -8.655 -6.725 1.00 79.94 86 ALA A O 1
ATOM 671 N N . TYR A 1 87 ? 18.417 -8.222 -8.908 1.00 80.62 87 TYR A N 1
ATOM 672 C CA . TYR A 1 87 ? 18.921 -6.857 -8.725 1.00 80.62 87 TYR A CA 1
ATOM 673 C C . TYR A 1 87 ? 17.872 -5.910 -8.129 1.00 80.62 87 TYR A C 1
ATOM 675 O O . TYR A 1 87 ? 18.186 -5.140 -7.225 1.00 80.62 87 TYR A O 1
ATOM 683 N N . VAL A 1 88 ? 16.626 -5.991 -8.606 1.00 78.69 88 VAL A N 1
ATOM 684 C CA . VAL A 1 88 ? 15.487 -5.241 -8.049 1.00 78.69 88 VAL A CA 1
ATOM 685 C C . VAL A 1 88 ? 15.278 -5.560 -6.565 1.00 78.69 88 VAL A C 1
ATOM 687 O O . VAL A 1 88 ? 15.032 -4.651 -5.777 1.00 78.69 88 VAL A O 1
ATOM 690 N N . ASP A 1 89 ? 15.472 -6.818 -6.172 1.00 77.75 89 ASP A N 1
ATOM 691 C CA . ASP A 1 89 ? 15.359 -7.280 -4.784 1.00 77.75 89 ASP A CA 1
ATOM 692 C C . ASP A 1 89 ? 16.597 -6.939 -3.918 1.00 77.75 89 ASP A C 1
ATOM 694 O O . ASP A 1 89 ? 16.735 -7.428 -2.795 1.00 77.75 89 ASP A O 1
ATOM 698 N N . GLY A 1 90 ? 17.520 -6.107 -4.419 1.00 76.81 90 GLY A N 1
ATOM 699 C CA . GLY A 1 90 ? 18.732 -5.681 -3.707 1.00 76.81 90 GLY A CA 1
ATOM 700 C C . GLY A 1 90 ? 19.950 -6.591 -3.905 1.00 76.81 90 GLY A C 1
ATOM 701 O O . GLY A 1 90 ? 20.904 -6.521 -3.130 1.00 76.81 90 GLY A O 1
ATOM 702 N N . GLY A 1 91 ? 19.919 -7.458 -4.915 1.00 79.19 91 GLY A N 1
ATOM 703 C CA . GLY A 1 91 ? 21.023 -8.332 -5.302 1.00 79.19 91 GLY A CA 1
ATOM 704 C C . GLY A 1 91 ? 22.144 -7.629 -6.075 1.00 79.19 91 GLY A C 1
ATOM 705 O O . GLY A 1 91 ? 22.170 -6.411 -6.250 1.00 79.19 91 GLY A O 1
ATOM 706 N N . GLU A 1 92 ? 23.096 -8.433 -6.550 1.00 80.75 92 GLU A N 1
ATOM 707 C CA . GLU A 1 92 ? 24.301 -7.940 -7.224 1.00 80.75 92 GLU A CA 1
ATOM 708 C C . GLU A 1 92 ? 23.996 -7.159 -8.519 1.00 80.75 92 GLU A C 1
ATOM 710 O O . GLU A 1 92 ? 23.035 -7.478 -9.231 1.00 80.75 92 GLU A O 1
ATOM 715 N N . PRO A 1 93 ? 24.834 -6.168 -8.882 1.00 78.38 93 PRO A N 1
ATOM 716 C CA . PRO A 1 93 ? 24.706 -5.447 -10.142 1.00 78.38 93 PRO A CA 1
ATOM 717 C C . PRO A 1 93 ? 24.720 -6.388 -11.351 1.00 78.38 93 PRO A C 1
ATOM 719 O O . PRO A 1 93 ? 25.626 -7.202 -11.525 1.00 78.38 93 PRO A O 1
ATOM 722 N N . VAL A 1 94 ? 23.735 -6.232 -12.232 1.00 80.62 94 VAL A N 1
ATOM 723 C CA . VAL A 1 94 ? 23.636 -7.010 -13.472 1.00 80.62 94 VAL A CA 1
ATOM 724 C C . VAL A 1 94 ? 24.310 -6.255 -14.608 1.00 80.62 94 VAL A C 1
ATOM 726 O O . VAL A 1 94 ? 24.054 -5.068 -14.816 1.00 80.62 94 VAL A O 1
ATOM 729 N N . ASP A 1 95 ? 25.130 -6.943 -15.405 1.00 83.00 95 ASP A N 1
ATOM 730 C CA . ASP A 1 95 ? 25.597 -6.395 -16.680 1.00 83.00 95 ASP A CA 1
ATOM 731 C C . ASP A 1 95 ? 24.496 -6.504 -17.742 1.00 83.00 95 ASP A C 1
ATOM 733 O O . ASP A 1 95 ? 24.490 -7.381 -18.608 1.00 83.00 95 ASP A O 1
ATOM 737 N N . PHE A 1 96 ? 23.544 -5.579 -17.675 1.00 79.69 96 PHE A N 1
ATOM 738 C CA . PHE A 1 96 ? 22.428 -5.491 -18.612 1.00 79.69 96 PHE A CA 1
ATOM 739 C C . PHE A 1 96 ? 22.864 -5.320 -20.072 1.00 79.69 96 PHE A C 1
ATOM 741 O O . PHE A 1 96 ? 22.128 -5.710 -20.975 1.00 79.69 96 PHE A O 1
ATOM 748 N N . ALA A 1 97 ? 24.038 -4.732 -20.330 1.00 79.44 97 ALA A N 1
ATOM 749 C CA . ALA A 1 97 ? 24.517 -4.526 -21.695 1.00 79.44 97 ALA A CA 1
ATOM 750 C C . ALA A 1 97 ? 24.932 -5.846 -22.361 1.00 79.44 97 ALA A C 1
ATOM 752 O O . ALA A 1 97 ? 24.839 -5.966 -23.583 1.00 79.44 97 ALA A O 1
ATOM 753 N N . SER A 1 98 ? 25.346 -6.834 -21.563 1.00 83.31 98 SER A N 1
ATOM 754 C CA . SER A 1 98 ? 25.660 -8.183 -22.039 1.00 83.31 98 SER A CA 1
ATOM 755 C C . SER A 1 98 ? 24.422 -9.028 -22.364 1.00 83.31 98 SER A C 1
ATOM 757 O O . SER A 1 98 ? 24.543 -10.046 -23.046 1.00 83.31 98 SER A O 1
ATOM 759 N N . LEU A 1 99 ? 23.227 -8.614 -21.919 1.00 86.50 99 LEU A N 1
ATOM 760 C CA . LEU A 1 99 ? 21.995 -9.374 -22.119 1.00 86.50 99 LEU A CA 1
ATOM 761 C C . LEU A 1 99 ? 21.510 -9.264 -23.578 1.00 86.50 99 LEU A C 1
ATOM 763 O O . LEU A 1 99 ? 21.160 -8.167 -24.031 1.00 86.50 99 LEU A O 1
ATOM 767 N N . PRO A 1 100 ? 21.395 -10.386 -24.322 1.00 89.19 100 PRO A N 1
ATOM 768 C CA . PRO A 1 100 ? 20.960 -10.361 -25.720 1.00 89.19 100 PRO A CA 1
ATOM 769 C C . PRO A 1 100 ? 19.581 -9.721 -25.919 1.00 89.19 100 PRO A C 1
ATOM 771 O O . PRO A 1 100 ? 19.376 -8.990 -26.888 1.00 89.19 100 PRO A O 1
ATOM 774 N N . ALA A 1 101 ? 18.661 -9.948 -24.978 1.00 88.69 101 ALA A N 1
ATOM 775 C CA . ALA A 1 101 ? 17.302 -9.417 -25.023 1.00 88.69 101 ALA A CA 1
ATOM 776 C C . ALA A 1 101 ? 17.270 -7.880 -24.924 1.00 88.69 101 ALA A C 1
ATOM 778 O O . ALA A 1 101 ? 16.537 -7.219 -25.657 1.00 88.69 101 ALA A O 1
ATOM 779 N N . VAL A 1 102 ? 18.144 -7.292 -24.100 1.00 88.12 102 VAL A N 1
ATOM 780 C CA . VAL A 1 102 ? 18.294 -5.834 -23.973 1.00 88.12 102 VAL A CA 1
ATOM 781 C C . VAL A 1 102 ? 18.877 -5.234 -25.255 1.00 88.12 102 VAL A C 1
ATOM 783 O O . VAL A 1 102 ? 18.397 -4.213 -25.755 1.00 88.12 102 VAL A O 1
ATOM 786 N N . ALA A 1 103 ? 19.877 -5.893 -25.847 1.00 89.25 103 ALA A N 1
ATOM 787 C CA . ALA A 1 103 ? 20.442 -5.469 -27.125 1.00 89.25 103 ALA A CA 1
ATOM 788 C C . ALA A 1 103 ? 19.410 -5.543 -28.266 1.00 89.25 103 ALA A C 1
ATOM 790 O O . ALA A 1 103 ? 19.370 -4.655 -29.121 1.00 89.25 103 ALA A O 1
ATOM 791 N N . GLN A 1 104 ? 18.568 -6.580 -28.285 1.00 91.75 104 GLN A N 1
ATOM 792 C CA . GLN A 1 104 ? 17.468 -6.719 -29.240 1.00 91.75 104 GLN A CA 1
ATOM 793 C C . GLN A 1 104 ? 16.420 -5.619 -29.049 1.00 91.75 104 GLN A C 1
ATOM 795 O O . GLN A 1 104 ? 16.010 -4.996 -30.031 1.00 91.75 104 GLN A O 1
ATOM 800 N N . TRP A 1 105 ? 16.047 -5.333 -27.801 1.00 93.94 105 TRP A N 1
ATOM 801 C CA . TRP A 1 105 ? 15.119 -4.260 -27.460 1.00 93.94 105 TRP A CA 1
ATOM 802 C C . TRP A 1 105 ? 15.606 -2.904 -27.988 1.00 93.94 105 TRP A C 1
ATOM 804 O O . TRP A 1 105 ? 14.878 -2.225 -28.714 1.00 93.94 105 TRP A O 1
ATOM 814 N N . THR A 1 106 ? 16.869 -2.541 -27.727 1.00 91.75 106 THR A N 1
ATOM 815 C CA . THR A 1 106 ? 17.440 -1.261 -28.187 1.00 91.75 106 THR A CA 1
ATOM 816 C C . THR A 1 106 ? 17.431 -1.128 -29.707 1.00 91.75 106 THR A C 1
ATOM 818 O O . THR A 1 106 ? 17.172 -0.037 -30.215 1.00 91.75 106 THR A O 1
ATOM 821 N N . ARG A 1 107 ? 17.655 -2.220 -30.451 1.00 93.19 107 ARG A N 1
ATOM 822 C CA . ARG A 1 107 ? 17.550 -2.204 -31.920 1.00 93.19 107 ARG A CA 1
ATOM 823 C C . ARG A 1 107 ? 16.109 -2.020 -32.393 1.00 93.19 107 ARG A C 1
ATOM 825 O O . ARG A 1 107 ? 15.889 -1.245 -33.317 1.00 93.19 107 ARG A O 1
ATOM 832 N N . LYS A 1 108 ? 15.144 -2.715 -31.777 1.00 95.12 108 LYS A N 1
ATOM 833 C CA . LYS A 1 108 ? 13.722 -2.661 -32.162 1.00 95.12 108 LYS A CA 1
ATOM 834 C C . LYS A 1 108 ? 13.132 -1.265 -31.962 1.00 95.12 108 LYS A C 1
ATOM 836 O O . LYS A 1 108 ? 12.444 -0.765 -32.844 1.00 95.12 108 LYS A O 1
ATOM 841 N N . TRP A 1 109 ? 13.430 -0.639 -30.827 1.00 94.44 109 TRP A N 1
ATOM 842 C CA . TRP A 1 109 ? 12.854 0.654 -30.445 1.00 94.44 109 TRP A CA 1
ATOM 843 C C . TRP A 1 109 ? 13.727 1.856 -30.806 1.00 94.44 109 TRP A C 1
ATOM 845 O O . TRP A 1 109 ? 13.321 2.990 -30.567 1.00 94.44 109 TRP A O 1
ATOM 855 N N . ASN A 1 110 ? 14.918 1.621 -31.373 1.00 93.06 110 ASN A N 1
ATOM 856 C CA . ASN A 1 110 ? 15.909 2.649 -31.702 1.00 93.06 110 ASN A CA 1
ATOM 857 C C . ASN A 1 110 ? 16.140 3.642 -30.542 1.00 93.06 110 ASN A C 1
ATOM 859 O O . ASN A 1 110 ? 16.181 4.857 -30.728 1.00 93.06 110 ASN A O 1
ATOM 863 N N . SER A 1 111 ? 16.229 3.110 -29.322 1.00 89.38 111 SER A N 1
ATOM 864 C CA . SER A 1 111 ? 16.257 3.893 -28.087 1.00 89.38 111 SER A CA 1
ATOM 865 C C . SER A 1 111 ? 17.195 3.255 -27.056 1.00 89.38 111 SER A C 1
ATOM 867 O O . SER A 1 111 ? 17.288 2.020 -26.978 1.00 89.38 111 SER A O 1
ATOM 869 N N . PRO A 1 112 ? 17.923 4.055 -26.252 1.00 89.50 112 PRO A N 1
ATOM 870 C CA . PRO A 1 112 ? 18.742 3.523 -25.173 1.00 89.50 112 PRO A CA 1
ATOM 871 C C . PRO A 1 112 ? 17.856 2.942 -24.064 1.00 89.50 112 PRO A C 1
ATOM 873 O O . PRO A 1 112 ? 17.148 3.668 -23.367 1.00 89.50 112 PRO A O 1
ATOM 876 N N . TRP A 1 113 ? 17.963 1.630 -23.840 1.00 88.94 113 TRP A N 1
ATOM 877 C CA . TRP A 1 113 ? 17.188 0.910 -22.821 1.00 88.94 113 TRP A CA 1
ATOM 878 C C . TRP A 1 113 ? 17.354 1.487 -21.407 1.00 88.94 113 TRP A C 1
ATOM 880 O O . TRP A 1 113 ? 16.416 1.464 -20.615 1.00 88.94 113 TRP A O 1
ATOM 890 N N . LYS A 1 114 ? 18.537 2.048 -21.104 1.00 91.06 114 LYS A N 1
ATOM 891 C CA . LYS A 1 114 ? 18.905 2.565 -19.778 1.00 91.06 114 LYS A CA 1
ATOM 892 C C . LYS A 1 114 ? 17.922 3.600 -19.241 1.00 91.06 114 LYS A C 1
ATOM 894 O O . LYS A 1 114 ? 17.665 3.596 -18.046 1.00 91.06 114 LYS A O 1
ATOM 899 N N . SER A 1 115 ? 17.390 4.475 -20.098 1.00 91.25 115 SER A N 1
ATOM 900 C CA . SER A 1 115 ? 16.461 5.520 -19.650 1.00 91.25 115 SER A CA 1
ATOM 901 C C . SER A 1 115 ? 15.169 4.898 -19.132 1.00 91.25 115 SER A C 1
ATOM 903 O O . SER A 1 115 ? 14.812 5.102 -17.977 1.00 91.25 115 SER A O 1
ATOM 905 N N . LEU A 1 116 ? 14.518 4.073 -19.959 1.00 92.81 116 LEU A N 1
ATOM 906 C CA . LEU A 1 116 ? 13.265 3.409 -19.600 1.00 92.81 116 LEU A CA 1
ATOM 907 C C . LEU A 1 116 ? 13.444 2.494 -18.384 1.00 92.81 116 LEU A C 1
ATOM 909 O O . LEU A 1 116 ? 12.612 2.479 -17.484 1.00 92.81 116 LEU A O 1
ATOM 913 N N . PHE A 1 117 ? 14.560 1.766 -18.337 1.00 91.69 117 PHE A N 1
ATOM 914 C CA . PHE A 1 117 ? 14.860 0.879 -17.224 1.00 91.69 117 PHE A CA 1
ATOM 915 C C . PHE A 1 117 ? 15.141 1.640 -15.921 1.00 91.69 117 PHE A C 1
ATOM 917 O O . PHE A 1 117 ? 14.685 1.228 -14.862 1.00 91.69 117 PHE A O 1
ATOM 924 N N . SER A 1 118 ? 15.844 2.774 -15.978 1.00 91.88 118 SER A N 1
ATOM 925 C CA . SER A 1 118 ? 16.078 3.611 -14.795 1.00 91.88 118 SER A CA 1
ATOM 926 C C . SER A 1 118 ? 14.778 4.185 -14.236 1.00 91.88 118 SER A C 1
ATOM 928 O O . SER A 1 118 ? 14.634 4.284 -13.020 1.00 91.88 118 SER A O 1
ATOM 930 N N . GLU A 1 119 ? 13.842 4.566 -15.105 1.00 94.69 119 GLU A N 1
ATOM 931 C CA . GLU A 1 119 ? 12.512 5.015 -14.686 1.00 94.69 119 GLU A CA 1
ATOM 932 C C . GLU A 1 119 ? 11.712 3.883 -14.039 1.00 94.69 119 GLU A C 1
ATOM 934 O O . GLU A 1 119 ? 11.121 4.084 -12.981 1.00 94.69 119 GLU A O 1
ATOM 939 N N . TYR A 1 120 ? 11.762 2.685 -14.628 1.00 95.06 120 TYR A N 1
ATOM 940 C CA . TYR A 1 120 ? 11.185 1.476 -14.043 1.00 95.06 120 TYR A CA 1
ATOM 941 C C . TYR A 1 120 ? 11.736 1.203 -12.638 1.00 95.06 120 TYR A C 1
ATOM 943 O O . TYR A 1 120 ? 10.954 1.096 -11.701 1.00 95.06 120 TYR A O 1
ATOM 951 N N . ILE A 1 121 ? 13.060 1.157 -12.461 1.00 93.44 121 ILE A N 1
ATOM 952 C CA . ILE A 1 121 ? 13.681 0.891 -11.154 1.00 93.44 121 ILE A CA 1
ATOM 953 C C . ILE A 1 121 ? 13.288 1.948 -10.119 1.00 93.44 121 ILE A C 1
ATOM 955 O O . ILE A 1 121 ? 12.940 1.603 -8.992 1.00 93.44 121 ILE A O 1
ATOM 959 N N . GLY A 1 122 ? 13.291 3.230 -10.499 1.00 94.00 122 GLY A N 1
ATOM 960 C CA . GLY A 1 122 ? 12.855 4.300 -9.602 1.00 94.00 122 GLY A CA 1
ATOM 961 C C . GLY A 1 122 ? 11.389 4.166 -9.180 1.00 94.00 122 GLY A C 1
ATOM 962 O O . GLY A 1 122 ? 11.031 4.537 -8.063 1.00 94.00 122 GLY A O 1
ATOM 963 N N . LEU A 1 123 ? 10.539 3.622 -10.051 1.00 96.50 123 LEU A N 1
ATOM 964 C CA . LEU A 1 123 ? 9.139 3.370 -9.736 1.00 96.50 123 LEU A CA 1
ATOM 965 C C . LEU A 1 123 ? 8.944 2.111 -8.886 1.00 96.50 123 LEU A C 1
ATOM 967 O O . LEU A 1 123 ? 8.110 2.133 -7.983 1.00 96.50 123 LEU A O 1
ATOM 971 N N . VAL A 1 124 ? 9.731 1.058 -9.117 1.00 95.19 124 VAL A N 1
ATOM 972 C CA . VAL A 1 124 ? 9.732 -0.136 -8.260 1.00 95.19 124 VAL A CA 1
ATOM 973 C C . VAL A 1 124 ? 10.135 0.220 -6.835 1.00 95.19 124 VAL A C 1
ATOM 975 O O . VAL A 1 124 ? 9.443 -0.176 -5.908 1.00 95.19 124 VAL A O 1
ATOM 978 N N . ASP A 1 125 ? 11.183 1.024 -6.642 1.00 93.81 125 ASP A N 1
ATOM 979 C CA . ASP A 1 125 ? 11.595 1.480 -5.306 1.00 93.81 125 ASP A CA 1
ATOM 980 C C . ASP A 1 125 ? 10.442 2.183 -4.566 1.00 93.81 125 ASP A C 1
ATOM 982 O O . ASP A 1 125 ? 10.103 1.844 -3.430 1.00 93.81 125 ASP A O 1
ATOM 986 N N . ARG A 1 126 ? 9.743 3.095 -5.252 1.00 95.50 126 ARG A N 1
ATOM 987 C CA . ARG A 1 126 ? 8.562 3.777 -4.699 1.00 95.50 126 ARG A CA 1
ATOM 988 C C . ARG A 1 126 ? 7.435 2.809 -4.348 1.00 95.50 126 ARG A C 1
ATOM 990 O O . ARG A 1 126 ? 6.851 2.932 -3.273 1.00 95.50 126 ARG A O 1
ATOM 997 N N . CYS A 1 127 ? 7.130 1.867 -5.237 1.00 96.25 127 CYS A N 1
ATOM 998 C CA . CYS A 1 127 ? 6.095 0.860 -5.015 1.00 96.25 127 CYS A CA 1
ATOM 999 C C . CYS A 1 127 ? 6.444 -0.045 -3.822 1.00 96.25 127 CYS A C 1
ATOM 1001 O O . CYS A 1 127 ? 5.599 -0.274 -2.962 1.00 96.25 127 CYS A O 1
ATOM 1003 N N . SER A 1 128 ? 7.701 -0.473 -3.700 1.00 94.00 128 SER A N 1
ATOM 1004 C CA . SER A 1 128 ? 8.203 -1.267 -2.572 1.00 94.00 128 SER A CA 1
ATOM 1005 C C . SER A 1 128 ? 8.126 -0.513 -1.241 1.00 94.00 128 SER A C 1
ATOM 1007 O O . SER A 1 128 ? 7.714 -1.078 -0.226 1.00 94.00 128 SER A O 1
ATOM 1009 N N . ILE A 1 129 ? 8.456 0.784 -1.226 1.00 95.06 129 ILE A N 1
ATOM 1010 C CA . ILE A 1 129 ? 8.291 1.634 -0.036 1.00 95.06 129 ILE A CA 1
ATOM 1011 C C . ILE A 1 129 ? 6.812 1.727 0.365 1.00 95.06 129 ILE A C 1
ATOM 1013 O O . ILE A 1 129 ? 6.489 1.668 1.556 1.00 95.06 129 ILE A O 1
ATOM 1017 N N . LEU A 1 130 ? 5.905 1.868 -0.604 1.00 97.44 130 LEU A N 1
ATOM 1018 C CA . LEU A 1 130 ? 4.468 1.909 -0.337 1.00 97.44 130 LEU A CA 1
ATOM 1019 C C . LEU A 1 130 ? 3.930 0.565 0.153 1.00 97.44 130 LEU A C 1
ATOM 1021 O O . LEU A 1 130 ? 3.118 0.553 1.073 1.00 97.44 130 LEU A O 1
ATOM 1025 N N . GLU A 1 131 ? 4.430 -0.555 -0.362 1.00 96.19 131 GLU A N 1
ATOM 1026 C CA . GLU A 1 131 ? 4.074 -1.895 0.113 1.00 96.19 131 GLU A CA 1
ATOM 1027 C C . GLU A 1 131 ? 4.498 -2.124 1.574 1.00 96.19 131 GLU A C 1
ATOM 1029 O O . GLU A 1 131 ? 3.729 -2.643 2.391 1.00 96.19 131 GLU A O 1
ATOM 1034 N N . ALA A 1 132 ? 5.688 -1.650 1.952 1.00 96.06 132 ALA A N 1
ATOM 1035 C CA . ALA A 1 132 ? 6.126 -1.670 3.345 1.00 96.06 132 ALA A CA 1
ATOM 1036 C C . ALA A 1 132 ? 5.212 -0.812 4.242 1.00 96.06 132 ALA A C 1
ATOM 1038 O O . ALA A 1 132 ? 4.830 -1.236 5.336 1.00 96.06 132 ALA A O 1
ATOM 1039 N N . ARG A 1 133 ? 4.802 0.376 3.771 1.00 97.50 133 ARG A N 1
ATOM 1040 C CA . ARG A 1 133 ? 3.846 1.237 4.493 1.00 97.50 133 ARG A CA 1
ATOM 1041 C C . ARG A 1 133 ? 2.474 0.581 4.628 1.00 97.50 133 ARG A C 1
ATOM 1043 O O . ARG A 1 133 ? 1.915 0.600 5.720 1.00 97.50 133 ARG A O 1
ATOM 1050 N N . ARG A 1 134 ? 1.954 -0.030 3.562 1.00 97.88 134 ARG A N 1
ATOM 1051 C CA . ARG A 1 134 ? 0.692 -0.784 3.550 1.00 97.88 134 ARG A CA 1
ATOM 1052 C C . ARG A 1 134 ? 0.698 -1.882 4.612 1.00 97.88 134 ARG A C 1
ATOM 1054 O O . ARG A 1 134 ? -0.234 -1.973 5.407 1.00 97.88 134 ARG A O 1
ATOM 1061 N N . THR A 1 135 ? 1.782 -2.655 4.680 1.00 97.25 135 THR A N 1
ATOM 1062 C CA . THR A 1 135 ? 1.964 -3.712 5.687 1.00 97.25 135 THR A CA 1
ATOM 1063 C C . THR A 1 135 ? 1.943 -3.141 7.108 1.00 97.25 135 THR A C 1
ATOM 1065 O O . THR A 1 135 ? 1.199 -3.625 7.958 1.00 97.25 135 THR A O 1
ATOM 1068 N N . ALA A 1 136 ? 2.670 -2.048 7.360 1.00 97.50 136 ALA A N 1
ATOM 1069 C CA . ALA A 1 136 ? 2.659 -1.384 8.665 1.00 97.50 136 ALA A CA 1
ATOM 1070 C C . ALA A 1 136 ? 1.274 -0.813 9.040 1.00 97.50 136 ALA A C 1
ATOM 1072 O O . ALA A 1 136 ? 0.892 -0.815 10.213 1.00 97.50 136 ALA A O 1
ATOM 1073 N N . LEU A 1 137 ? 0.499 -0.324 8.065 1.00 98.25 137 LEU A N 1
ATOM 1074 C CA . LEU A 1 137 ? -0.876 0.136 8.287 1.00 98.25 137 LEU A CA 1
ATOM 1075 C C . LEU A 1 137 ? -1.806 -1.019 8.663 1.00 98.25 137 LEU A C 1
ATOM 1077 O O . LEU A 1 137 ? -2.592 -0.864 9.595 1.00 98.25 137 LEU A O 1
ATOM 1081 N N . LEU A 1 138 ? -1.682 -2.176 8.007 1.00 97.94 138 LEU A N 1
ATOM 1082 C CA . LEU A 1 138 ? -2.440 -3.382 8.354 1.00 97.94 138 LEU A CA 1
ATOM 1083 C C . LEU A 1 138 ? -2.139 -3.860 9.779 1.00 97.94 138 LEU A C 1
ATOM 1085 O O . LEU A 1 138 ? -3.060 -4.153 10.540 1.00 97.94 138 LEU A O 1
ATOM 1089 N N . GLU A 1 139 ? -0.869 -3.868 10.186 1.00 97.19 139 GLU A N 1
ATOM 1090 C CA . GLU A 1 139 ? -0.490 -4.215 11.561 1.00 97.19 139 GLU A CA 1
ATOM 1091 C C . GLU A 1 139 ? -1.115 -3.257 12.584 1.00 97.19 139 GLU A C 1
ATOM 1093 O O . GLU A 1 139 ? -1.648 -3.672 13.616 1.00 97.19 139 GLU A O 1
ATOM 1098 N N . ARG A 1 140 ? -1.097 -1.953 12.294 1.00 97.44 140 ARG A N 1
ATOM 1099 C CA . ARG A 1 140 ? -1.708 -0.940 13.164 1.00 97.44 140 ARG A CA 1
ATOM 1100 C C . ARG A 1 140 ? -3.229 -1.058 13.206 1.00 97.44 140 ARG A C 1
ATOM 1102 O O . ARG A 1 140 ? -3.806 -0.909 14.283 1.00 97.44 140 ARG A O 1
ATOM 1109 N N . LEU A 1 141 ? -3.866 -1.350 12.075 1.00 97.56 141 LEU A N 1
ATOM 1110 C CA . LEU A 1 141 ? -5.300 -1.613 11.980 1.00 97.56 141 LEU A CA 1
ATOM 1111 C C . LEU A 1 141 ? -5.699 -2.795 12.865 1.00 97.56 141 LEU A C 1
ATOM 1113 O O . LEU A 1 141 ? -6.617 -2.664 13.676 1.00 97.56 141 LEU A O 1
ATOM 1117 N N . PHE A 1 142 ? -4.941 -3.891 12.800 1.00 96.75 142 PHE A N 1
ATOM 1118 C CA . PHE A 1 142 ? -5.135 -5.056 13.660 1.00 96.75 142 PHE A CA 1
ATOM 1119 C C . PHE A 1 142 ? -5.043 -4.695 15.152 1.00 96.75 142 PHE A C 1
ATOM 1121 O O . PHE A 1 142 ? -5.893 -5.087 15.956 1.00 96.75 142 PHE A O 1
ATOM 1128 N N . VAL A 1 143 ? -4.055 -3.880 15.542 1.00 96.31 143 VAL A N 1
ATOM 1129 C CA . VAL A 1 143 ? -3.922 -3.401 16.930 1.00 96.31 143 VAL A CA 1
ATOM 1130 C C . VAL A 1 143 ? -5.133 -2.562 17.363 1.00 96.31 143 VAL A C 1
ATOM 1132 O O . VAL A 1 143 ? -5.598 -2.699 18.498 1.00 96.31 143 VAL A O 1
ATOM 1135 N N . VAL A 1 144 ? -5.669 -1.705 16.489 1.00 96.62 144 VAL A N 1
ATOM 1136 C CA . VAL A 1 144 ? -6.875 -0.905 16.773 1.00 96.62 144 VAL A CA 1
ATOM 1137 C C . VAL A 1 144 ? -8.108 -1.802 16.920 1.00 96.62 144 VAL A C 1
ATOM 1139 O O . VAL A 1 144 ? -8.835 -1.674 17.908 1.00 96.62 144 VAL A O 1
ATOM 1142 N N . GLN A 1 145 ? -8.316 -2.756 16.007 1.00 96.31 145 GLN A N 1
ATOM 1143 C CA . GLN A 1 145 ? -9.399 -3.743 16.097 1.00 96.31 145 GLN A CA 1
ATOM 1144 C C . GLN A 1 145 ? -9.330 -4.520 17.422 1.00 96.31 145 GLN A C 1
ATOM 1146 O O . GLN A 1 145 ? -10.333 -4.635 18.130 1.00 96.31 145 GLN A O 1
ATOM 1151 N N . ALA A 1 146 ? -8.138 -4.970 17.826 1.00 96.38 146 ALA A N 1
ATOM 1152 C CA . ALA A 1 146 ? -7.936 -5.676 19.090 1.00 96.38 146 ALA A CA 1
ATOM 1153 C C . ALA A 1 146 ? -8.341 -4.835 20.317 1.00 96.38 146 ALA A C 1
ATOM 1155 O O . ALA A 1 146 ? -8.917 -5.369 21.271 1.00 96.38 146 ALA A O 1
ATOM 1156 N N . LYS A 1 147 ? -8.109 -3.513 20.300 1.00 94.75 147 LYS A N 1
ATOM 1157 C CA . LYS A 1 147 ? -8.560 -2.610 21.375 1.00 94.75 147 LYS A CA 1
ATOM 1158 C C . LYS A 1 147 ? -10.089 -2.546 21.462 1.00 94.75 147 LYS A C 1
ATOM 1160 O O . LYS A 1 147 ? -10.627 -2.656 22.567 1.00 94.75 147 LYS A O 1
ATOM 1165 N N . TYR A 1 148 ? -10.786 -2.434 20.329 1.00 96.19 148 TYR A N 1
ATOM 1166 C CA . TYR A 1 148 ? -12.255 -2.457 20.291 1.00 96.19 148 TYR A CA 1
ATOM 1167 C C . TYR A 1 148 ? -12.835 -3.803 20.745 1.00 96.19 148 TYR A C 1
ATOM 1169 O O . TYR A 1 148 ? -13.803 -3.827 21.509 1.00 96.19 148 TYR A O 1
ATOM 1177 N N . ILE A 1 149 ? -12.220 -4.925 20.360 1.00 95.69 149 ILE A N 1
ATOM 1178 C CA . ILE A 1 149 ? -12.607 -6.266 20.832 1.00 95.69 149 ILE A CA 1
ATOM 1179 C C . ILE A 1 149 ? -12.424 -6.381 22.353 1.00 95.69 149 ILE A C 1
ATOM 1181 O O . ILE A 1 149 ? -13.299 -6.898 23.056 1.00 95.69 149 ILE A O 1
ATOM 1185 N N . GLY A 1 150 ? -11.319 -5.855 22.888 1.00 94.12 150 GLY A N 1
ATOM 1186 C CA . GLY A 1 150 ? -11.070 -5.804 24.328 1.00 94.12 150 GLY A CA 1
ATOM 1187 C C . GLY A 1 150 ? -12.144 -5.012 25.079 1.00 94.12 150 GLY A C 1
ATOM 1188 O O . GLY A 1 150 ? -12.717 -5.516 26.046 1.00 94.12 150 GLY A O 1
ATOM 1189 N N . ALA A 1 151 ? -12.474 -3.808 24.605 1.00 94.06 151 ALA A N 1
ATOM 1190 C CA . ALA A 1 151 ? -13.533 -2.982 25.187 1.00 94.06 151 ALA A CA 1
ATOM 1191 C C . ALA A 1 151 ? -14.919 -3.646 25.089 1.00 94.06 151 ALA A C 1
ATOM 1193 O O . ALA A 1 151 ? -15.670 -3.660 26.066 1.00 94.06 151 ALA A O 1
ATOM 1194 N N . THR A 1 152 ? -15.223 -4.276 23.951 1.00 94.69 152 THR A N 1
ATOM 1195 C CA . THR A 1 152 ? -16.445 -5.070 23.750 1.00 94.69 152 THR A CA 1
ATOM 1196 C C . THR A 1 152 ? -16.553 -6.169 24.802 1.00 94.69 152 THR A C 1
ATOM 1198 O O . THR A 1 152 ? -17.564 -6.279 25.492 1.00 94.69 152 THR A O 1
ATOM 1201 N N . THR A 1 153 ? -15.491 -6.956 24.979 1.00 94.38 153 THR A N 1
ATOM 1202 C CA . THR A 1 153 ? -15.456 -8.066 25.942 1.00 94.38 153 THR A CA 1
ATOM 1203 C C . THR A 1 153 ? -15.688 -7.574 27.372 1.00 94.38 153 THR A C 1
ATOM 1205 O O . THR A 1 153 ? -16.410 -8.212 28.141 1.00 94.38 153 THR A O 1
ATOM 1208 N N . MET A 1 154 ? -15.135 -6.409 27.727 1.00 93.62 154 MET A N 1
ATOM 1209 C CA . MET A 1 154 ? -15.369 -5.783 29.030 1.00 93.62 154 MET A CA 1
ATOM 1210 C C . MET A 1 154 ? -16.845 -5.420 29.237 1.00 93.62 154 MET A C 1
ATOM 1212 O O . MET A 1 154 ? -17.380 -5.736 30.301 1.00 93.62 154 MET A O 1
ATOM 1216 N N . GLU A 1 155 ? -17.523 -4.834 28.245 1.00 91.88 155 GLU A N 1
ATOM 1217 C CA . GLU A 1 155 ? -18.964 -4.538 28.333 1.00 91.88 155 GLU A CA 1
ATOM 1218 C C . GLU A 1 155 ? -19.813 -5.811 28.428 1.00 91.88 155 GLU A C 1
ATOM 1220 O O . GLU A 1 155 ? -20.676 -5.925 29.307 1.00 91.88 155 GLU A O 1
ATOM 1225 N N . LEU A 1 156 ? -19.525 -6.812 27.593 1.00 92.56 156 LEU A N 1
ATOM 1226 C CA . LEU A 1 156 ? -20.242 -8.089 27.606 1.00 92.56 156 LEU A CA 1
ATOM 1227 C C . LEU A 1 156 ? -20.106 -8.806 28.956 1.00 92.56 156 LEU A C 1
ATOM 1229 O O . LEU A 1 156 ? -21.096 -9.309 29.486 1.00 92.56 156 LEU A O 1
ATOM 1233 N N . SER A 1 157 ? -18.918 -8.777 29.572 1.00 92.00 157 SER A N 1
ATOM 1234 C CA . SER A 1 157 ? -18.681 -9.372 30.899 1.00 92.00 157 SER A CA 1
ATOM 1235 C C . SER A 1 157 ? -19.502 -8.726 32.025 1.00 92.00 157 SER A C 1
ATOM 1237 O O . SER A 1 157 ? -19.701 -9.330 33.080 1.00 92.00 157 SER A O 1
ATOM 1239 N N . LYS A 1 158 ? -19.995 -7.499 31.811 1.00 91.81 158 LYS A N 1
ATOM 1240 C CA . LYS A 1 158 ? -20.870 -6.763 32.734 1.00 91.81 158 LYS A CA 1
ATOM 1241 C C . LYS A 1 158 ? -22.355 -6.888 32.376 1.00 91.81 158 LYS A C 1
ATOM 1243 O O . LYS A 1 158 ? -23.172 -6.196 32.977 1.00 91.81 158 LYS A O 1
ATOM 1248 N N . GLY A 1 159 ? -22.708 -7.748 31.416 1.00 90.44 159 GLY A N 1
ATOM 1249 C CA . GLY A 1 159 ? -24.082 -7.934 30.941 1.00 90.44 159 GLY A CA 1
ATOM 1250 C C . GLY A 1 159 ? -24.600 -6.780 30.076 1.00 90.44 159 GLY A C 1
ATOM 1251 O O . GLY A 1 159 ? -25.809 -6.641 29.898 1.00 90.44 159 GLY A O 1
ATOM 1252 N N . ARG A 1 160 ? -23.710 -5.933 29.545 1.00 89.00 160 ARG A N 1
ATOM 1253 C CA . ARG A 1 160 ? -24.056 -4.747 28.747 1.00 89.00 160 ARG A CA 1
ATOM 1254 C C . ARG A 1 160 ? -23.967 -5.038 27.257 1.00 89.00 160 ARG A C 1
ATOM 1256 O O . ARG A 1 160 ? -23.092 -4.550 26.545 1.00 89.00 160 ARG A O 1
ATOM 1263 N N . TYR A 1 161 ? -24.876 -5.890 26.803 1.00 91.81 161 TYR A N 1
ATOM 1264 C CA . TYR A 1 161 ? -24.864 -6.432 25.446 1.00 91.81 161 TYR A CA 1
ATOM 1265 C C . TYR A 1 161 ? -24.982 -5.360 24.358 1.00 91.81 161 TYR A C 1
ATOM 1267 O O . TYR A 1 161 ? -24.228 -5.405 23.391 1.00 91.81 161 TYR A O 1
ATOM 1275 N N . GLU A 1 162 ? -25.861 -4.370 24.533 1.00 92.44 162 GLU A N 1
ATOM 1276 C CA . GLU A 1 162 ? -26.057 -3.304 23.540 1.00 92.44 162 GLU A CA 1
ATOM 1277 C C . GLU A 1 162 ? -24.818 -2.411 23.398 1.00 92.44 162 GLU A C 1
ATOM 1279 O O . GLU A 1 162 ? -24.391 -2.116 22.282 1.00 92.44 162 GLU A O 1
ATOM 1284 N N . GLN A 1 163 ? -24.185 -2.031 24.514 1.00 90.81 163 GLN A N 1
ATOM 1285 C CA . GLN A 1 163 ? -22.934 -1.269 24.488 1.00 90.81 163 GLN A CA 1
ATOM 1286 C C . GLN A 1 163 ? -21.810 -2.082 23.842 1.00 90.81 163 GLN A C 1
ATOM 1288 O O . GLN A 1 163 ? -21.122 -1.574 22.960 1.00 90.81 163 GLN A O 1
ATOM 1293 N N . GLY A 1 164 ? -21.659 -3.355 24.223 1.00 91.81 164 GLY A N 1
ATOM 1294 C CA . GLY A 1 164 ? -20.678 -4.249 23.608 1.00 91.81 164 GLY A CA 1
ATOM 1295 C C . GLY A 1 164 ? -20.877 -4.372 22.095 1.00 91.81 164 GLY A C 1
ATOM 1296 O O . GLY A 1 164 ? -19.929 -4.202 21.336 1.00 91.81 164 GLY A O 1
ATOM 1297 N N . LYS A 1 165 ? -22.117 -4.578 21.640 1.00 93.62 165 LYS A N 1
ATOM 1298 C CA . LYS A 1 165 ? -22.449 -4.665 20.212 1.00 93.62 165 LYS A CA 1
ATOM 1299 C C . LYS A 1 165 ? -22.135 -3.369 19.461 1.00 93.62 165 LYS A C 1
ATOM 1301 O O . LYS A 1 165 ? -21.591 -3.425 18.363 1.00 93.62 165 LYS A O 1
ATOM 1306 N N . SER A 1 166 ? -22.440 -2.215 20.056 1.00 92.94 166 SER A N 1
ATOM 1307 C CA . SER A 1 166 ? -22.131 -0.908 19.465 1.00 92.94 166 SER A CA 1
ATOM 1308 C C . SER A 1 166 ? -20.628 -0.644 19.344 1.00 92.94 166 SER A C 1
ATOM 1310 O O . SER A 1 166 ? -20.212 0.049 18.424 1.00 92.94 166 SER A O 1
ATOM 1312 N N . ILE A 1 167 ? -19.810 -1.148 20.269 1.00 92.44 167 ILE A N 1
ATOM 1313 C CA . ILE A 1 167 ? -18.348 -1.042 20.173 1.00 92.44 167 ILE A CA 1
ATOM 1314 C C . ILE A 1 167 ? -17.840 -2.001 19.091 1.00 92.44 167 ILE A C 1
ATOM 1316 O O . ILE A 1 167 ? -17.001 -1.627 18.274 1.00 92.44 167 ILE A O 1
ATOM 1320 N N . TYR A 1 168 ? -18.379 -3.221 19.050 1.00 93.88 168 TYR A N 1
ATOM 1321 C CA . TYR A 1 168 ? -17.975 -4.241 18.088 1.00 93.88 168 TYR A CA 1
ATOM 1322 C C . TYR A 1 168 ? -18.239 -3.839 16.632 1.00 93.88 168 TYR A C 1
ATOM 1324 O O . TYR A 1 168 ? -17.421 -4.150 15.776 1.00 93.88 168 TYR A O 1
ATOM 1332 N N . SER A 1 169 ? -19.302 -3.084 16.332 1.00 93.88 169 SER A N 1
ATOM 1333 C CA . SER A 1 169 ? -19.572 -2.624 14.956 1.00 93.88 169 SER A CA 1
ATOM 1334 C C . SER A 1 169 ? -18.456 -1.752 14.359 1.00 93.88 169 SER A C 1
ATOM 1336 O O . SER A 1 169 ? -18.366 -1.603 13.139 1.00 93.88 169 SER A O 1
ATOM 1338 N N . MET A 1 170 ? -17.576 -1.183 15.194 1.00 93.31 170 MET A N 1
ATOM 1339 C CA . MET A 1 170 ? -16.365 -0.520 14.702 1.00 93.31 170 MET A CA 1
ATOM 1340 C C . MET A 1 170 ? -15.393 -1.520 14.072 1.00 93.31 170 MET A C 1
ATOM 1342 O O . MET A 1 170 ? -14.781 -1.205 13.060 1.00 93.31 170 MET A O 1
ATOM 1346 N N . VAL A 1 171 ? -15.284 -2.738 14.608 1.00 93.44 171 VAL A N 1
ATOM 1347 C CA . VAL A 1 171 ? -14.445 -3.807 14.041 1.00 93.44 171 VAL A CA 1
ATOM 1348 C C . VAL A 1 171 ? -14.925 -4.185 12.638 1.00 93.44 171 VAL A C 1
ATOM 1350 O O . VAL A 1 171 ? -14.102 -4.331 11.734 1.00 93.44 171 VAL A O 1
ATOM 1353 N N . ASP A 1 172 ? -16.243 -4.260 12.432 1.00 90.62 172 ASP A N 1
ATOM 1354 C CA . ASP A 1 172 ? -16.828 -4.538 11.114 1.00 90.62 172 ASP A CA 1
ATOM 1355 C C . ASP A 1 172 ? -16.475 -3.433 10.106 1.00 90.62 172 ASP A C 1
ATOM 1357 O O . ASP A 1 172 ? -16.031 -3.720 8.997 1.00 90.62 172 ASP A O 1
ATOM 1361 N N . THR A 1 173 ? -16.583 -2.163 10.515 1.00 92.19 173 THR A N 1
ATOM 1362 C CA . THR A 1 173 ? -16.162 -1.016 9.687 1.00 92.19 173 THR A CA 1
ATOM 1363 C C . THR A 1 173 ? -14.679 -1.109 9.312 1.00 92.19 173 THR A C 1
ATOM 1365 O O . THR A 1 173 ? -14.320 -0.952 8.147 1.00 92.19 173 THR A O 1
ATOM 1368 N N . LEU A 1 174 ? -13.814 -1.418 10.282 1.00 94.12 174 LEU A N 1
ATOM 1369 C CA . LEU A 1 174 ? -12.366 -1.528 10.075 1.00 94.12 174 LEU A CA 1
ATOM 1370 C C . LEU A 1 174 ? -11.974 -2.707 9.180 1.00 94.12 174 LEU A C 1
ATOM 1372 O O . LEU A 1 174 ? -10.967 -2.633 8.482 1.00 94.12 174 LEU A O 1
ATOM 1376 N N . SER A 1 175 ? -12.778 -3.769 9.157 1.00 93.19 175 SER A N 1
ATOM 1377 C CA . SER A 1 175 ? -12.578 -4.898 8.239 1.00 93.19 1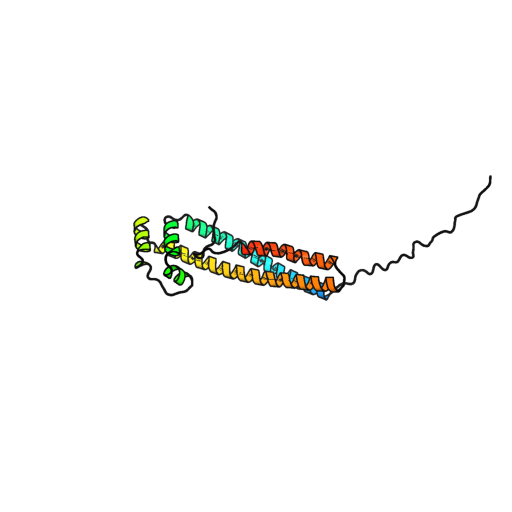75 SER A CA 1
ATOM 1378 C C . SER A 1 175 ? -12.751 -4.475 6.770 1.00 93.19 175 SER A C 1
ATOM 1380 O O . SER A 1 175 ? -12.116 -5.040 5.883 1.00 93.19 175 SER A O 1
ATOM 1382 N N . GLY A 1 176 ? -13.563 -3.444 6.499 1.00 93.94 176 GLY A N 1
ATOM 1383 C CA . GLY A 1 176 ? -13.655 -2.824 5.173 1.00 93.94 176 GLY A CA 1
ATOM 1384 C C . GLY A 1 176 ? -12.344 -2.154 4.756 1.00 93.94 176 GLY A C 1
ATOM 1385 O O . GLY A 1 176 ? -11.833 -2.427 3.674 1.00 93.94 176 GLY A O 1
ATOM 1386 N N . THR A 1 177 ? -11.745 -1.358 5.648 1.00 94.12 177 THR A N 1
ATOM 1387 C CA . THR A 1 177 ? -10.428 -0.737 5.419 1.00 94.12 177 THR A CA 1
ATOM 1388 C C . THR A 1 177 ? -9.330 -1.780 5.212 1.00 94.12 177 THR A C 1
ATOM 1390 O O . THR A 1 177 ? -8.457 -1.601 4.369 1.00 94.12 177 THR A O 1
ATOM 1393 N N . GLU A 1 178 ? -9.377 -2.897 5.941 1.00 96.12 178 GLU A N 1
ATOM 1394 C CA . GLU A 1 178 ? -8.448 -4.014 5.742 1.00 96.12 178 GLU A CA 1
ATOM 1395 C C . GLU A 1 178 ? -8.552 -4.594 4.325 1.00 96.12 178 GLU A C 1
ATOM 1397 O O . GLU A 1 178 ? -7.536 -4.821 3.667 1.00 96.12 178 GLU A O 1
ATOM 1402 N N . ALA A 1 179 ? -9.776 -4.815 3.837 1.00 95.69 179 ALA A N 1
ATOM 1403 C CA . ALA A 1 179 ? -10.013 -5.324 2.491 1.00 95.69 179 ALA A CA 1
ATOM 1404 C C . ALA A 1 179 ? -9.528 -4.342 1.411 1.00 95.69 179 ALA A C 1
ATOM 1406 O O . ALA A 1 179 ? -8.889 -4.765 0.449 1.00 95.69 179 ALA A O 1
ATOM 1407 N N . GLU A 1 180 ? -9.777 -3.042 1.591 1.00 94.62 180 GLU A N 1
ATOM 1408 C CA . GLU A 1 180 ? -9.286 -1.992 0.691 1.00 94.62 180 GLU A CA 1
ATOM 1409 C C . GLU A 1 180 ? -7.754 -1.950 0.650 1.00 94.62 180 GLU A C 1
ATOM 1411 O O . GLU A 1 180 ? -7.166 -2.007 -0.428 1.00 94.62 180 GLU A O 1
ATOM 1416 N N . LEU A 1 181 ? -7.086 -1.930 1.809 1.00 95.38 181 LEU A N 1
ATOM 1417 C CA . LEU A 1 181 ? -5.623 -1.965 1.884 1.00 95.38 181 LEU A CA 1
ATOM 1418 C C . LEU A 1 181 ? -5.049 -3.238 1.252 1.00 95.38 181 LEU A C 1
ATOM 1420 O O . LEU A 1 181 ? -3.988 -3.191 0.639 1.00 95.38 181 LEU A O 1
ATOM 1424 N N . ASN A 1 182 ? -5.726 -4.380 1.371 1.00 94.38 182 ASN A N 1
ATOM 1425 C CA . ASN A 1 182 ? -5.287 -5.631 0.751 1.00 94.38 182 ASN A CA 1
ATOM 1426 C C . ASN A 1 182 ? -5.496 -5.696 -0.767 1.00 94.38 182 ASN A C 1
ATOM 1428 O O . ASN A 1 182 ? -4.905 -6.572 -1.401 1.00 94.38 182 ASN A O 1
ATOM 1432 N N . ALA A 1 183 ? -6.284 -4.790 -1.352 1.00 93.12 183 ALA A N 1
ATOM 1433 C CA . ALA A 1 183 ? -6.449 -4.691 -2.800 1.00 93.12 183 ALA A CA 1
ATOM 1434 C C . ALA A 1 183 ? -5.220 -4.076 -3.498 1.00 93.12 183 ALA A C 1
ATOM 1436 O O . ALA A 1 183 ? -5.001 -4.323 -4.682 1.00 93.12 183 ALA A O 1
ATOM 1437 N N . TYR A 1 184 ? -4.396 -3.314 -2.773 1.00 92.56 184 TYR A N 1
ATOM 1438 C CA . TYR A 1 184 ? -3.137 -2.775 -3.284 1.00 92.56 184 TYR A CA 1
ATOM 1439 C C . TYR A 1 184 ? -2.039 -3.831 -3.158 1.00 92.56 184 TYR A C 1
ATOM 1441 O O . TYR A 1 184 ? -1.453 -3.990 -2.092 1.00 92.56 184 TYR A O 1
ATOM 1449 N N . GLN A 1 185 ? -1.760 -4.561 -4.236 1.00 90.62 185 GLN A N 1
ATOM 1450 C CA . GLN A 1 185 ? -0.672 -5.542 -4.283 1.00 90.62 185 GLN A CA 1
ATOM 1451 C C . GLN A 1 185 ? 0.253 -5.264 -5.461 1.00 90.62 185 GLN A C 1
ATOM 1453 O O . GLN A 1 185 ? -0.181 -4.814 -6.524 1.00 90.62 185 GLN A O 1
ATOM 1458 N N . LEU A 1 186 ? 1.540 -5.533 -5.256 1.00 93.31 186 LEU A N 1
ATOM 1459 C CA . LEU A 1 186 ? 2.533 -5.478 -6.319 1.00 93.31 186 LEU A CA 1
ATOM 1460 C C . LEU A 1 186 ? 2.483 -6.758 -7.153 1.00 93.31 186 LEU A C 1
ATOM 1462 O O . LEU A 1 186 ? 2.348 -7.862 -6.625 1.00 93.31 186 LEU A O 1
ATOM 1466 N N . ASN A 1 187 ? 2.646 -6.613 -8.461 1.00 92.25 187 ASN A N 1
ATOM 1467 C CA . ASN A 1 187 ? 2.773 -7.732 -9.379 1.00 92.25 187 ASN A CA 1
ATOM 1468 C C . ASN A 1 187 ? 4.195 -8.314 -9.387 1.00 92.25 187 ASN A C 1
ATOM 1470 O O . ASN A 1 187 ? 5.104 -7.863 -8.689 1.00 92.25 187 ASN A O 1
ATOM 1474 N N . SER A 1 188 ? 4.418 -9.319 -10.238 1.00 89.19 188 SER A N 1
ATOM 1475 C CA . SER A 1 188 ? 5.681 -10.067 -10.303 1.00 89.19 188 SER A CA 1
ATOM 1476 C C . SER A 1 188 ? 6.909 -9.249 -10.729 1.00 89.19 188 SER A C 1
ATOM 1478 O O . SER A 1 188 ? 8.009 -9.799 -10.752 1.00 89.19 188 SER A O 1
ATOM 1480 N N . ILE A 1 189 ? 6.727 -8.001 -11.170 1.00 91.50 189 ILE A N 1
ATOM 1481 C CA . ILE A 1 189 ? 7.818 -7.091 -11.547 1.00 91.50 189 ILE A CA 1
ATOM 1482 C C . ILE A 1 189 ? 7.931 -5.892 -10.593 1.00 91.50 189 ILE A C 1
ATOM 1484 O O . ILE A 1 189 ? 8.657 -4.950 -10.902 1.00 91.50 189 ILE A O 1
ATOM 1488 N N . GLY A 1 190 ? 7.237 -5.921 -9.450 1.00 92.19 190 GLY A N 1
ATOM 1489 C CA . GLY A 1 190 ? 7.359 -4.913 -8.393 1.00 92.19 190 GLY A CA 1
ATOM 1490 C C . GLY A 1 190 ? 6.575 -3.621 -8.638 1.00 92.19 190 GLY A C 1
ATOM 1491 O O . GLY A 1 190 ? 6.904 -2.599 -8.045 1.00 92.19 190 GLY A O 1
ATOM 1492 N N . LEU A 1 191 ? 5.563 -3.640 -9.511 1.00 95.38 191 LEU A N 1
ATOM 1493 C CA . LEU A 1 191 ? 4.694 -2.490 -9.791 1.00 95.38 191 LEU A CA 1
ATOM 1494 C C . LEU A 1 191 ? 3.245 -2.793 -9.401 1.00 95.38 191 LEU A C 1
ATOM 1496 O O . LEU A 1 191 ? 2.846 -3.954 -9.376 1.00 95.38 191 LEU A O 1
ATOM 1500 N N . TYR A 1 192 ? 2.444 -1.760 -9.144 1.00 95.06 192 TYR A N 1
ATOM 1501 C CA . TYR A 1 192 ? 0.996 -1.925 -8.997 1.00 95.06 192 TYR A CA 1
ATOM 1502 C C . TYR A 1 192 ? 0.337 -2.323 -10.319 1.00 95.06 192 TYR A C 1
ATOM 1504 O O . TYR A 1 192 ? 0.742 -1.861 -11.388 1.00 95.06 192 TYR A O 1
ATOM 1512 N N . ASP A 1 193 ? -0.718 -3.129 -10.241 1.00 90.31 193 ASP A N 1
ATOM 1513 C CA . ASP A 1 193 ? -1.564 -3.395 -11.398 1.00 90.31 193 ASP A CA 1
ATOM 1514 C C . ASP A 1 193 ? -2.459 -2.187 -11.685 1.00 90.31 193 ASP A C 1
ATOM 1516 O O . ASP A 1 193 ? -3.199 -1.700 -10.829 1.00 90.31 193 ASP A O 1
ATOM 1520 N N . VAL A 1 194 ? -2.388 -1.699 -12.920 1.00 86.62 194 VAL A N 1
ATOM 1521 C CA . VAL A 1 194 ? -3.253 -0.641 -13.437 1.00 86.62 194 VAL A CA 1
ATOM 1522 C C . VAL A 1 194 ? -4.149 -1.261 -14.498 1.00 86.62 194 VAL A C 1
ATOM 1524 O O . VAL A 1 194 ? -3.660 -1.887 -15.437 1.00 86.62 194 VAL A O 1
ATOM 1527 N N . SER A 1 195 ? -5.465 -1.154 -14.315 1.00 64.25 195 SER A N 1
ATOM 1528 C CA . SER A 1 195 ? -6.421 -1.565 -15.346 1.00 64.25 195 SER A CA 1
ATOM 1529 C C . SER A 1 195 ? -6.263 -0.662 -16.572 1.00 64.25 195 SER A C 1
ATOM 1531 O O . SER A 1 195 ? -6.075 0.550 -16.426 1.00 64.25 195 SER A O 1
ATOM 1533 N N . GLU A 1 196 ? -6.304 -1.269 -17.761 1.00 52.31 196 GLU A N 1
ATOM 1534 C CA . GLU A 1 196 ? -6.379 -0.555 -19.045 1.00 52.31 196 GLU A CA 1
ATOM 1535 C C . GLU A 1 196 ? -7.706 0.202 -19.199 1.00 52.31 196 GLU A C 1
ATOM 1537 O O . GLU A 1 196 ? -8.764 -0.363 -18.830 1.00 52.31 196 GLU A O 1
#

Sequence (196 aa):
MRRLFAVVVLIWMLVNSLGCATVPARNPLAEAKVVEANQALDQLNVDVAQFYLDAEAAMQQVKQLHEKPGWTDMAEVIRETPAIRAYVDGGEPVDFASLPAVAQWTRKWNSPWKSLFSEYIGLVDRCSILEARRTALLERLFVVQAKYIGATTMELSKGRYEQGKSIYSMVDTLSGTEAELNAYQLNSIGLYDVSE

Radius of gyration: 31.95 Å; chains: 1; bounding box: 110×24×79 Å

Secondary structure (DSSP, 8-state):
-------S-S---SS------------HHHHHHHHHHHHHHHHHHHHHHHHHHHHHHHHHHHHHHHTSTTHHHHHHHHHH-HHHHHHHTT-PPP-GGG-HHHHHHHHHHTS-HHHHHHHHHHHHHHHHHHHHHHHHHHHHHHHHHHHHHHHHHHHHHTT-HHHHHHHHHHHHHHHHHHHHHHH--B-TTSSB----

pLDDT: mean 85.65, std 17.33, range [35.81, 98.25]

Foldseek 3Di:
DDDDDDDPDDDPPPPPPPPVPVPLDDDVVLVVLVVVLVVLVVVLVVLLVVLVVLQVVLLVLVVVLVPDPLSVLVVVVCLPDVVNVCVLVVHDDDPLVPDPSLVVSCVVRVDRVVVSVVSLSVSLVSLVVSVVSLVVSLVSLVVSLVSLQVSLVSCVVSVNNVVSVVSNVVNVVSVVVNVVSVQFDADPNRGTDDDD